Protein AF-A0A6M8W291-F1 (afdb_monomer_lite)

Radius of gyration: 36.68 Å; chains: 1; bounding box: 85×52×111 Å

Foldseek 3Di:
DDPLVVLVVCCVVVVDDPVRSVVVVVVVVVVPDPPPPPPPPPPPPCPPCVPVVCLVVVLVCVPDVDDDDDDDPVVVVCPVVVVPPPPDPDDDPPSVVVSVVVCVVVVVVVVVVVVLVVLLVVLVVLVVLLVVLLVLLVVLLVLLLVLLVLLLVLLVVQDPPDVVLNVQLVVLSVQLVVLSVQCNVPLADQVSLVSNVVSSVSNVVSVVVSVVVCVVGVVSVPDPSNVVSVVSNVVSVVSSVVSLVSSQVSLVVSQVQCPDPPSVVSCVVVVPHRGYHDDDPPCVVPPPDPDD

pLDDT: mean 77.83, std 21.47, range [32.38, 98.0]

Secondary structure (DSSP, 8-state):
--HHHHHHHHHHTTSS-HHHHHHHHHHHHHHS------------TTTTHHHHHHHHHHHHHHHH-S-PPP--GGGGTTHHHHTT-TT------HHHHHHHHHHHHHHHHHHHHHHHHHHHHHHHHHHHHHHHHHHHHHHHHHHHHHHHHHHHHHHHTT-SS-HHHHHHHHHHHHHHHHHHHHHHT-TT-HHHHHHHHHHHHHHHHHHHHHHHGGGT-HHHHT-HHHHHHHHHHHHHHHHHHHHHHHHHHHHHHHHHHTTSTTHHHHHHHHT-PPPPPPPPPTTGGG------

Sequence (292 aa):
MSFEDRITRMETSGKITVEQAEEMRASIRSMDTPVFENARRPLPMGLIAGIGAAAVLAVFFFTTGGTAPAPDADVIQNVSEIMNQSGKVGEMSKNVTTGMSMFIILLPIVLSALGFTYLYNDLVKKEEDVMAAWSQVESNYQRRADLIPGLIDTVKAYVDHEESVLVEVTKSRANAMDAMKNVDKKLEDKDALAALENAQRSLRANVTSLFGLAENYPQLRSADNFLTLQDQFEGTENRINVARMAFNETVRDYNSATRKMPGALAASVGGFKRKAYFEADDGSENAVKPAF

Structure (mmCIF, N/CA/C/O backbone):
data_AF-A0A6M8W291-F1
#
_entry.id   AF-A0A6M8W291-F1
#
loop_
_atom_site.group_PDB
_atom_site.id
_atom_site.type_symbol
_atom_site.label_atom_id
_atom_site.label_alt_id
_atom_site.label_comp_id
_atom_site.label_asym_id
_atom_site.label_entity_id
_atom_site.label_seq_id
_atom_site.pdbx_PDB_ins_code
_atom_site.Cartn_x
_atom_site.Cartn_y
_atom_site.Cartn_z
_atom_site.occupancy
_atom_site.B_iso_or_equiv
_atom_site.auth_seq_id
_atom_site.auth_comp_id
_atom_site.auth_asym_id
_atom_site.auth_atom_id
_atom_site.pdbx_PDB_model_num
ATOM 1 N N . MET A 1 1 ? -31.306 -12.613 -42.359 1.00 56.62 1 MET A N 1
ATOM 2 C CA . MET A 1 1 ? -31.784 -11.413 -43.073 1.00 56.62 1 MET A CA 1
ATOM 3 C C . MET A 1 1 ? -30.838 -10.285 -42.715 1.00 56.62 1 MET A C 1
ATOM 5 O O . MET A 1 1 ? -30.704 -10.014 -41.525 1.00 56.62 1 MET A O 1
ATOM 9 N N . SER A 1 2 ? -30.124 -9.733 -43.697 1.00 74.44 2 SER A N 1
ATOM 10 C CA . SER A 1 2 ? -29.095 -8.718 -43.452 1.00 74.44 2 SER A CA 1
ATOM 11 C C . SER A 1 2 ? -29.726 -7.420 -42.942 1.00 74.44 2 SER A C 1
ATOM 13 O O . SER A 1 2 ? -30.902 -7.152 -43.198 1.00 74.44 2 SER A O 1
ATOM 15 N N . PHE A 1 3 ? -28.970 -6.611 -42.198 1.00 71.12 3 PHE A N 1
ATOM 16 C CA . PHE A 1 3 ? -29.447 -5.305 -41.738 1.00 71.12 3 PHE A CA 1
ATOM 17 C C . PHE A 1 3 ? -29.762 -4.381 -42.930 1.00 71.12 3 PHE A C 1
ATOM 19 O O . PHE A 1 3 ? -30.771 -3.677 -42.914 1.00 71.12 3 PHE A O 1
ATOM 26 N N . GLU A 1 4 ? -28.998 -4.498 -44.018 1.00 77.81 4 GLU A N 1
ATOM 27 C CA . GLU A 1 4 ? -29.255 -3.821 -45.298 1.00 77.81 4 GLU A CA 1
ATOM 28 C C . GLU A 1 4 ? -30.609 -4.206 -45.920 1.00 77.81 4 GLU A C 1
ATOM 30 O O . GLU A 1 4 ? -31.359 -3.350 -46.400 1.00 77.81 4 GLU A O 1
ATOM 35 N N . ASP A 1 5 ? -31.003 -5.481 -45.816 1.00 80.94 5 ASP A N 1
ATOM 36 C CA . ASP A 1 5 ? -32.311 -5.954 -46.294 1.00 80.94 5 ASP A CA 1
ATOM 37 C C . ASP A 1 5 ? -33.465 -5.364 -45.465 1.00 80.94 5 ASP A C 1
ATOM 39 O O . ASP A 1 5 ? -34.606 -5.279 -45.930 1.00 80.94 5 ASP A O 1
ATOM 43 N N . ARG A 1 6 ? -33.198 -4.990 -44.204 1.00 77.00 6 ARG A N 1
ATOM 44 C CA . ARG A 1 6 ? -34.188 -4.372 -43.307 1.00 77.00 6 ARG A CA 1
ATOM 45 C C . ARG A 1 6 ? -34.360 -2.897 -43.637 1.00 77.00 6 ARG A C 1
ATOM 47 O O . ARG A 1 6 ? -35.503 -2.459 -43.733 1.00 77.00 6 ARG A O 1
ATOM 54 N N . ILE A 1 7 ? -33.267 -2.163 -43.854 1.00 78.00 7 ILE A N 1
ATOM 55 C CA . ILE A 1 7 ? -33.310 -0.750 -44.263 1.00 78.00 7 ILE A CA 1
ATOM 56 C C . ILE A 1 7 ? -34.045 -0.614 -45.594 1.00 78.00 7 ILE A C 1
ATOM 58 O O . ILE A 1 7 ? -34.993 0.156 -45.692 1.00 78.00 7 ILE A O 1
ATOM 62 N N . THR A 1 8 ? -33.701 -1.449 -46.575 1.00 79.81 8 THR A N 1
ATOM 63 C CA . THR A 1 8 ? -34.321 -1.417 -47.909 1.00 79.81 8 THR A CA 1
ATOM 64 C C . THR A 1 8 ? -35.828 -1.700 -47.850 1.00 79.81 8 THR A C 1
ATOM 66 O O . THR A 1 8 ? -36.620 -1.061 -48.543 1.00 79.81 8 THR A O 1
ATOM 69 N N . ARG A 1 9 ? -36.279 -2.601 -46.964 1.00 81.25 9 ARG A N 1
ATOM 70 C CA . ARG A 1 9 ? -37.719 -2.802 -46.729 1.00 81.25 9 ARG A CA 1
ATOM 71 C C . ARG A 1 9 ? -38.385 -1.633 -46.011 1.00 81.25 9 ARG A C 1
ATOM 73 O O . ARG A 1 9 ? -39.534 -1.332 -46.319 1.00 81.25 9 ARG A O 1
ATOM 80 N N . MET A 1 10 ? -37.699 -0.990 -45.069 1.00 76.00 10 MET A N 1
ATOM 81 C CA . MET A 1 10 ? -38.234 0.178 -44.364 1.00 76.00 10 MET A CA 1
ATOM 82 C C . MET A 1 10 ? -38.381 1.380 -45.306 1.00 76.00 10 MET A C 1
ATOM 84 O O . MET A 1 10 ? -39.430 2.024 -45.277 1.00 76.00 10 MET A O 1
ATOM 88 N N . GLU A 1 11 ? -37.411 1.580 -46.200 1.00 80.31 11 GLU A N 1
ATOM 89 C CA . GLU A 1 11 ? -37.431 2.541 -47.311 1.00 80.31 11 GLU A CA 1
ATOM 90 C C . GLU A 1 11 ? -38.604 2.256 -48.267 1.00 80.31 11 GLU A C 1
ATOM 92 O O . GLU A 1 11 ? -39.465 3.107 -48.471 1.00 80.31 11 GLU A O 1
ATOM 97 N N . THR A 1 12 ? -38.734 1.014 -48.751 1.00 79.50 12 THR A N 1
ATOM 98 C CA . THR A 1 12 ? -39.827 0.619 -49.668 1.00 79.50 12 THR A CA 1
ATOM 99 C C . THR A 1 12 ? -41.214 0.711 -49.010 1.00 79.50 12 THR A C 1
ATOM 101 O O . THR A 1 12 ? -42.215 0.934 -49.684 1.00 79.50 12 THR A O 1
ATOM 104 N N . SER A 1 13 ? -41.293 0.555 -47.683 1.00 79.75 13 SER A N 1
ATOM 105 C CA . SER A 1 13 ? -42.538 0.702 -46.914 1.00 79.75 13 SER A CA 1
ATOM 106 C C . SER A 1 13 ? -42.894 2.154 -46.557 1.00 79.75 13 SER A C 1
ATOM 108 O O . SER A 1 13 ? -43.914 2.375 -45.906 1.00 79.75 13 SER A O 1
ATOM 110 N N . GLY A 1 14 ? -42.057 3.129 -46.937 1.00 74.81 14 GLY A N 1
ATOM 111 C CA . GLY A 1 14 ? -42.266 4.557 -46.673 1.00 74.81 14 GLY A CA 1
ATOM 112 C C . GLY A 1 14 ? -42.122 4.965 -45.204 1.00 74.81 14 GLY A C 1
ATOM 113 O O . GLY A 1 14 ? -42.531 6.060 -44.831 1.00 74.81 14 GLY A O 1
ATOM 114 N N . LYS A 1 15 ? -41.572 4.091 -44.349 1.00 74.19 15 LYS A N 1
ATOM 115 C CA . LYS A 1 15 ? -41.402 4.357 -42.908 1.00 74.19 15 LYS A CA 1
ATOM 116 C C . LYS A 1 15 ? -40.187 5.227 -42.592 1.00 74.19 15 LYS A C 1
ATOM 118 O O . LYS A 1 15 ? -40.136 5.807 -41.514 1.00 74.19 15 LYS A O 1
ATOM 123 N N . ILE A 1 16 ? -39.228 5.286 -43.509 1.00 77.81 16 ILE A N 1
ATOM 124 C CA . ILE A 1 16 ? -38.040 6.141 -43.452 1.00 77.81 16 ILE A CA 1
ATOM 125 C C . ILE A 1 16 ? -37.851 6.777 -44.828 1.00 77.81 16 ILE A C 1
ATOM 127 O O . ILE A 1 16 ? -38.192 6.161 -45.842 1.00 77.81 16 ILE A O 1
ATOM 131 N N . THR A 1 17 ? -37.343 8.005 -44.871 1.00 79.12 17 THR A N 1
ATOM 132 C CA . THR A 1 17 ? -37.007 8.661 -46.141 1.00 79.12 17 THR A CA 1
ATOM 133 C C . THR A 1 17 ? -35.733 8.057 -46.737 1.00 79.12 17 THR A C 1
ATOM 135 O O . THR A 1 17 ? -34.950 7.421 -46.031 1.00 79.12 17 THR A O 1
ATOM 138 N N . VAL A 1 18 ? -35.512 8.259 -48.040 1.00 76.25 18 VAL A N 1
ATOM 139 C CA . VAL A 1 18 ? -34.299 7.781 -48.737 1.00 76.25 18 VAL A CA 1
ATOM 140 C C . VAL A 1 18 ? -33.031 8.331 -48.069 1.00 76.25 18 VAL A C 1
ATOM 142 O O . VAL A 1 18 ? -32.074 7.596 -47.861 1.00 76.25 18 VAL A O 1
ATOM 145 N N . GLU A 1 19 ? -33.072 9.589 -47.628 1.00 77.62 19 GLU A N 1
ATOM 146 C CA . GLU A 1 19 ? -31.971 10.258 -46.923 1.00 77.62 19 GLU A CA 1
ATOM 147 C C . GLU A 1 19 ? -31.692 9.626 -45.546 1.00 77.62 19 GLU A C 1
ATOM 149 O O . GLU A 1 19 ? -30.551 9.306 -45.220 1.00 77.62 19 GLU A O 1
ATOM 154 N N . GLN A 1 20 ? -32.739 9.319 -44.771 1.00 71.44 20 GLN A N 1
ATOM 155 C CA . GLN A 1 20 ? -32.601 8.627 -43.481 1.00 71.44 20 GLN A CA 1
ATOM 156 C C . GLN A 1 20 ? -32.103 7.185 -43.641 1.00 71.44 20 GLN A C 1
ATOM 158 O O . GLN A 1 20 ? -31.355 6.676 -42.804 1.00 71.44 20 GLN A O 1
ATOM 163 N N . ALA A 1 21 ? -32.512 6.512 -44.718 1.00 75.12 21 ALA A N 1
ATOM 164 C CA . ALA A 1 21 ? -32.008 5.190 -45.058 1.00 75.12 21 ALA A CA 1
ATOM 165 C C . ALA A 1 21 ? -30.511 5.242 -45.402 1.00 75.12 21 ALA A C 1
ATOM 167 O O . ALA A 1 21 ? -29.756 4.367 -44.978 1.00 75.12 21 ALA A O 1
ATOM 168 N N . GLU A 1 22 ? -30.068 6.274 -46.121 1.00 76.31 22 GLU A N 1
ATOM 169 C CA . GLU A 1 22 ? -28.670 6.468 -46.504 1.00 76.31 22 GLU A CA 1
ATOM 170 C C . GLU A 1 22 ? -27.771 6.786 -45.299 1.00 76.31 22 GLU A C 1
ATOM 172 O O . GLU A 1 22 ? -26.708 6.178 -45.161 1.00 76.31 22 GLU A O 1
ATOM 177 N N . GLU A 1 23 ? -28.231 7.614 -44.355 1.00 76.25 23 GLU A N 1
ATOM 178 C CA . GLU A 1 23 ? -27.527 7.858 -43.087 1.00 76.25 23 GLU A CA 1
ATOM 179 C C . GLU A 1 23 ? -27.391 6.587 -42.238 1.00 76.25 23 GLU A C 1
ATOM 181 O O . GLU A 1 23 ? -26.324 6.307 -41.686 1.00 76.25 23 GLU A O 1
ATOM 186 N N . MET A 1 24 ? -28.443 5.766 -42.159 1.00 72.00 24 MET A N 1
ATOM 187 C CA . MET A 1 24 ? -28.381 4.501 -41.425 1.00 72.00 24 MET A CA 1
ATOM 188 C C . MET A 1 24 ? -27.388 3.526 -42.063 1.00 72.00 24 MET A C 1
ATOM 190 O O . MET A 1 24 ? -26.586 2.921 -41.346 1.00 72.00 24 MET A O 1
ATOM 194 N N . ARG A 1 25 ? -27.371 3.423 -43.398 1.00 77.31 25 ARG A N 1
ATOM 195 C CA . ARG A 1 25 ? -26.372 2.628 -44.135 1.00 77.31 25 ARG A CA 1
ATOM 196 C C . ARG A 1 25 ? -24.954 3.165 -43.910 1.00 77.31 25 ARG A C 1
ATOM 198 O O . ARG A 1 25 ? -24.023 2.384 -43.706 1.00 77.31 25 ARG A O 1
ATOM 205 N N . ALA A 1 26 ? -24.782 4.487 -43.883 1.00 74.81 26 ALA A N 1
ATOM 206 C CA . ALA A 1 26 ? -23.503 5.131 -43.588 1.00 74.81 26 ALA A CA 1
ATOM 207 C C . ALA A 1 26 ? -23.027 4.857 -42.149 1.00 74.81 26 ALA A C 1
ATOM 209 O O . ALA A 1 26 ? -21.854 4.541 -41.947 1.00 74.81 26 ALA A O 1
ATOM 210 N N . SER A 1 27 ? -23.930 4.875 -41.160 1.00 69.38 27 SER A N 1
ATOM 211 C CA . SER A 1 27 ? -23.589 4.551 -39.766 1.00 69.38 27 SER A CA 1
ATOM 212 C C . SER A 1 27 ? -23.138 3.098 -39.594 1.00 69.38 27 SER A C 1
ATOM 214 O O . SER A 1 27 ? -22.206 2.820 -38.843 1.00 69.38 27 SER A O 1
ATOM 216 N N . ILE A 1 28 ? -23.718 2.165 -40.349 1.00 65.88 28 ILE A N 1
ATOM 217 C CA . ILE A 1 28 ? -23.338 0.748 -40.291 1.00 65.88 28 ILE A CA 1
ATOM 218 C C . ILE A 1 28 ? -21.988 0.533 -40.957 1.00 65.88 28 ILE A C 1
ATOM 220 O O . ILE A 1 28 ? -21.148 -0.190 -40.428 1.00 65.88 28 ILE A O 1
ATOM 224 N N . ARG A 1 29 ? -21.731 1.229 -42.071 1.00 65.12 29 ARG A N 1
ATOM 225 C CA . ARG A 1 29 ? -20.414 1.222 -42.717 1.00 65.12 29 ARG A CA 1
ATOM 226 C C . ARG A 1 29 ? -19.313 1.732 -41.780 1.00 65.12 29 ARG A C 1
ATOM 228 O O . ARG A 1 29 ? -18.175 1.299 -41.905 1.00 65.12 29 ARG A O 1
ATOM 235 N N . SER A 1 30 ? -19.659 2.603 -40.829 1.00 61.84 30 SER A N 1
ATOM 236 C CA . SER A 1 30 ? -18.744 3.071 -39.781 1.00 61.84 30 SER A CA 1
ATOM 237 C C . SER A 1 30 ? -18.571 2.093 -38.606 1.00 61.84 30 SER A C 1
ATOM 239 O O . SER A 1 30 ? -17.616 2.224 -37.848 1.00 61.84 30 SER A O 1
ATOM 241 N N . MET A 1 31 ? -19.459 1.101 -38.457 1.00 55.53 31 MET A N 1
ATOM 242 C CA . MET A 1 31 ? -19.413 0.110 -37.372 1.00 55.53 31 MET A CA 1
ATOM 243 C C . MET A 1 31 ? -18.583 -1.138 -37.707 1.00 55.53 31 MET A C 1
ATOM 245 O O . MET A 1 31 ? -18.087 -1.780 -36.784 1.00 55.53 31 MET A O 1
ATOM 249 N N . ASP A 1 32 ? -18.369 -1.463 -38.988 1.00 53.91 32 ASP A N 1
ATOM 250 C CA . ASP A 1 32 ? -17.642 -2.677 -39.413 1.00 53.91 32 ASP A CA 1
ATOM 251 C C . ASP A 1 32 ? -16.112 -2.518 -39.491 1.00 53.91 32 ASP A C 1
ATOM 253 O O . ASP A 1 32 ? -15.401 -3.335 -40.079 1.00 53.91 32 ASP A O 1
ATOM 257 N N . THR A 1 33 ? -15.564 -1.493 -38.839 1.00 48.62 33 THR A N 1
ATOM 258 C CA . THR A 1 33 ? -14.124 -1.414 -38.602 1.00 48.62 33 THR A CA 1
ATOM 259 C C . THR A 1 33 ? -13.821 -0.974 -37.175 1.00 48.62 33 THR A C 1
ATOM 261 O O . THR A 1 33 ? -13.938 0.212 -36.866 1.00 48.62 33 THR A O 1
ATOM 264 N N . PRO A 1 34 ? -13.299 -1.852 -36.305 1.00 44.78 34 PRO A N 1
ATOM 265 C CA . PRO A 1 34 ? -12.408 -1.395 -35.260 1.00 44.78 34 PRO A CA 1
ATOM 266 C C . PRO A 1 34 ? -11.051 -1.109 -35.914 1.00 44.78 34 PRO A C 1
ATOM 268 O O . PRO A 1 34 ? -10.135 -1.929 -35.866 1.00 44.78 34 PRO A O 1
ATOM 271 N N . VAL A 1 35 ? -10.898 0.057 -36.548 1.00 44.81 35 VAL A N 1
ATOM 272 C CA . VAL A 1 35 ? -9.550 0.610 -36.685 1.00 44.81 35 VAL A CA 1
ATOM 273 C C . VAL A 1 35 ? -9.266 1.293 -35.362 1.00 44.81 35 VAL A C 1
ATOM 275 O O . VAL A 1 35 ? -9.824 2.340 -35.047 1.00 44.81 35 VAL A O 1
ATOM 278 N N . PHE A 1 36 ? -8.401 0.673 -34.567 1.00 41.03 36 PHE A N 1
ATOM 279 C CA . PHE A 1 36 ? -7.655 1.378 -33.542 1.00 41.03 36 PHE A CA 1
ATOM 280 C C . PHE A 1 36 ? -6.916 2.529 -34.229 1.00 41.03 36 PHE A C 1
ATOM 282 O O . PHE A 1 36 ? -5.806 2.342 -34.734 1.00 41.03 36 PHE A O 1
ATOM 289 N N . GLU A 1 37 ? -7.524 3.715 -34.280 1.00 43.59 37 GLU A N 1
ATOM 290 C CA . GLU A 1 37 ? -6.805 4.939 -34.598 1.00 43.59 37 GLU A CA 1
ATOM 291 C C . GLU A 1 37 ? -5.931 5.249 -33.391 1.00 43.59 37 GLU A C 1
ATOM 293 O O . GLU A 1 37 ? -6.266 5.957 -32.445 1.00 43.59 37 GLU A O 1
ATOM 298 N N . ASN A 1 38 ? -4.799 4.558 -33.398 1.00 43.06 38 ASN A N 1
ATOM 299 C CA . ASN A 1 38 ? -3.671 4.796 -32.543 1.00 43.06 38 ASN A CA 1
ATOM 300 C C . ASN A 1 38 ? -3.344 6.279 -32.733 1.00 43.06 38 ASN A C 1
ATOM 302 O O . ASN A 1 38 ? -2.811 6.653 -33.778 1.00 43.06 38 ASN A O 1
ATOM 306 N N . ALA A 1 39 ? -3.656 7.123 -31.749 1.00 42.66 39 ALA A N 1
ATOM 307 C CA . ALA A 1 39 ? -3.188 8.502 -31.694 1.00 42.66 39 ALA A CA 1
ATOM 308 C C . ALA A 1 39 ? -1.671 8.515 -31.426 1.00 42.66 39 ALA A C 1
ATOM 310 O O . ALA A 1 39 ? -1.171 9.100 -30.467 1.00 42.66 39 ALA A O 1
ATOM 311 N N . ARG A 1 40 ? -0.905 7.851 -32.298 1.00 40.69 40 ARG A N 1
ATOM 312 C CA . ARG A 1 40 ? 0.491 8.158 -32.534 1.00 40.69 40 ARG A CA 1
ATOM 313 C C . ARG A 1 40 ? 0.459 9.519 -33.195 1.00 40.69 40 ARG A C 1
ATOM 315 O O . ARG A 1 40 ? 0.221 9.626 -34.394 1.00 40.69 40 ARG A O 1
ATOM 322 N N . ARG A 1 41 ? 0.687 10.565 -32.402 1.00 46.28 41 ARG A N 1
ATOM 323 C CA . ARG A 1 41 ? 1.145 11.841 -32.952 1.00 46.28 41 ARG A CA 1
ATOM 324 C C . ARG A 1 41 ? 2.233 11.493 -33.974 1.00 46.28 41 ARG A C 1
ATOM 326 O O . ARG A 1 41 ? 3.189 10.822 -33.570 1.00 46.28 41 ARG A O 1
ATOM 333 N N . PRO A 1 42 ? 2.090 11.840 -35.265 1.00 39.94 42 PRO A N 1
ATOM 334 C CA . PRO A 1 42 ? 3.159 11.587 -36.206 1.00 39.94 42 PRO A CA 1
ATOM 335 C C . PRO A 1 42 ? 4.338 12.411 -35.704 1.00 39.94 42 PRO A C 1
ATOM 337 O O . PRO A 1 42 ? 4.308 13.642 -35.726 1.00 39.94 42 PRO A O 1
ATOM 340 N N . LEU A 1 43 ? 5.352 11.733 -35.164 1.00 42.53 43 LEU A N 1
ATOM 341 C CA . LEU A 1 43 ? 6.643 12.363 -34.949 1.00 42.53 43 LEU A CA 1
ATOM 342 C C . LEU A 1 43 ? 7.029 12.987 -36.294 1.00 42.53 43 LEU A C 1
ATOM 344 O O . LEU A 1 43 ? 6.827 12.335 -37.325 1.00 42.53 43 LEU A O 1
ATOM 348 N N . PRO A 1 44 ? 7.502 14.246 -36.307 1.00 40.34 44 PRO A N 1
ATOM 349 C CA . PRO A 1 44 ? 7.781 14.957 -37.543 1.00 40.34 44 PRO A CA 1
ATOM 350 C C . PRO A 1 44 ? 8.632 14.050 -38.427 1.00 40.34 44 PRO A C 1
ATOM 352 O O . PRO A 1 44 ? 9.719 13.626 -38.026 1.00 40.34 44 PRO A O 1
ATOM 355 N N . MET A 1 45 ? 8.113 13.717 -39.614 1.00 36.03 45 MET A N 1
ATOM 356 C CA . MET A 1 45 ? 8.741 12.768 -40.543 1.00 36.03 45 MET A CA 1
ATOM 357 C C . MET A 1 45 ? 10.189 13.145 -40.909 1.00 36.03 45 MET A C 1
ATOM 359 O O . MET A 1 45 ? 10.908 12.321 -41.460 1.00 36.03 45 MET A O 1
ATOM 363 N N . GLY A 1 46 ? 10.654 14.343 -40.543 1.00 37.59 46 GLY A N 1
ATOM 364 C CA . GLY A 1 46 ? 12.045 14.766 -40.657 1.00 37.59 46 GLY A CA 1
ATOM 365 C C . GLY A 1 46 ? 13.050 14.066 -39.730 1.00 37.59 46 GLY A C 1
ATOM 366 O O . GLY A 1 46 ? 14.237 14.144 -40.023 1.00 37.59 46 GLY A O 1
ATOM 367 N N . LEU A 1 47 ? 12.644 13.372 -38.654 1.00 34.88 47 LEU A N 1
ATOM 368 C CA . LEU A 1 47 ? 13.611 12.869 -37.652 1.00 34.88 47 LEU A CA 1
ATOM 369 C C . LEU A 1 47 ? 13.884 11.353 -37.712 1.00 34.88 47 LEU A C 1
ATOM 371 O O . LEU A 1 47 ? 14.976 10.922 -37.360 1.00 34.88 47 LEU A O 1
ATOM 375 N N . ILE A 1 48 ? 12.952 10.542 -38.233 1.00 37.56 48 ILE A N 1
ATOM 376 C CA . ILE A 1 48 ? 13.143 9.081 -38.401 1.00 37.56 48 ILE A CA 1
ATOM 377 C C . ILE A 1 48 ? 13.549 8.734 -39.846 1.00 37.56 48 ILE A C 1
ATOM 379 O O . ILE A 1 48 ? 14.436 7.906 -40.054 1.00 37.56 48 ILE A O 1
ATOM 383 N N . ALA A 1 49 ? 13.008 9.439 -40.850 1.00 34.06 49 ALA A N 1
ATOM 384 C CA . ALA A 1 49 ? 13.513 9.354 -42.226 1.00 34.06 49 ALA A CA 1
ATOM 385 C C . ALA A 1 49 ? 14.896 10.019 -42.369 1.00 34.06 49 ALA A C 1
ATOM 387 O O . ALA A 1 49 ? 15.700 9.602 -43.199 1.00 34.06 49 ALA A O 1
ATOM 388 N N . GLY A 1 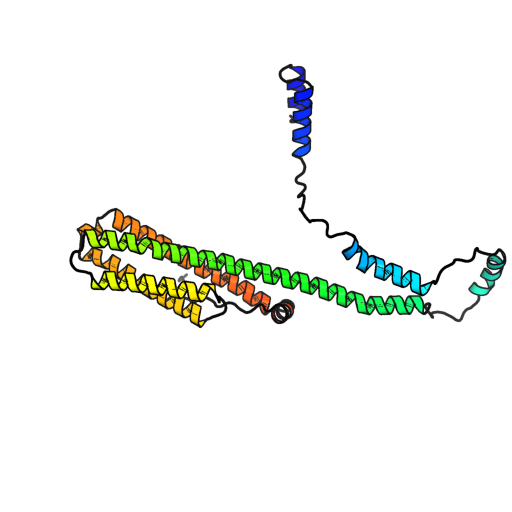50 ? 15.206 10.996 -41.509 1.00 34.44 50 GLY A N 1
ATOM 389 C CA . GLY A 1 50 ? 16.479 11.713 -41.507 1.00 34.44 50 GLY A CA 1
ATOM 390 C C . GLY A 1 50 ? 17.694 10.880 -41.092 1.00 34.44 50 GLY A C 1
ATOM 391 O O . GLY A 1 50 ? 18.802 11.270 -41.420 1.00 34.44 50 GLY A O 1
ATOM 392 N N . ILE A 1 51 ? 17.528 9.733 -40.420 1.00 40.62 51 ILE A N 1
ATOM 393 C CA . ILE A 1 51 ? 18.669 8.902 -39.980 1.00 40.62 51 ILE A CA 1
ATOM 394 C C . ILE A 1 51 ? 18.849 7.684 -40.901 1.00 40.62 51 ILE A C 1
ATOM 396 O O . ILE A 1 51 ? 19.970 7.362 -41.287 1.00 40.62 51 ILE A O 1
ATOM 400 N N . GLY A 1 52 ? 17.752 7.050 -41.335 1.00 32.38 52 GLY A N 1
ATOM 401 C CA . GLY A 1 52 ? 17.800 5.895 -42.241 1.00 32.38 52 GLY A CA 1
ATOM 402 C C . GLY A 1 52 ? 18.045 6.265 -43.707 1.00 32.38 52 GLY A C 1
ATOM 403 O O . GLY A 1 52 ? 18.884 5.651 -44.365 1.00 32.38 52 GLY A O 1
ATOM 404 N N . ALA A 1 53 ? 17.368 7.301 -44.221 1.00 35.06 53 ALA A N 1
ATOM 405 C CA . ALA A 1 53 ? 17.577 7.742 -45.598 1.00 35.06 53 ALA A CA 1
ATOM 406 C C . ALA A 1 53 ? 18.883 8.53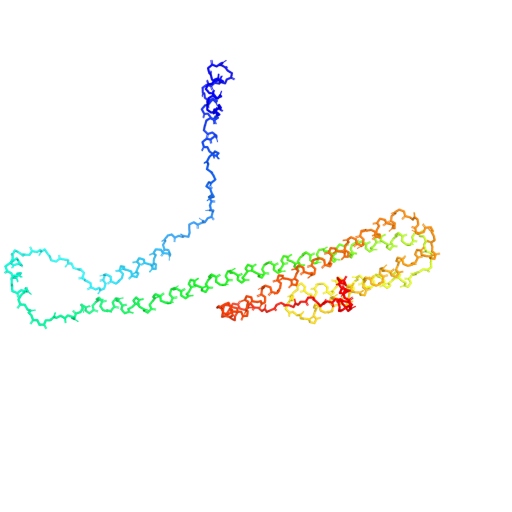0 -45.743 1.00 35.06 53 ALA A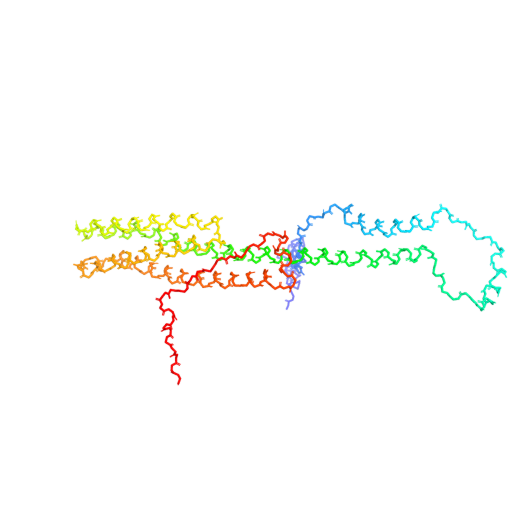 C 1
ATOM 408 O O . ALA A 1 53 ? 19.538 8.388 -46.767 1.00 35.06 53 ALA A O 1
ATOM 409 N N . ALA A 1 54 ? 19.321 9.278 -44.720 1.00 38.06 54 ALA A N 1
ATOM 410 C CA . ALA A 1 54 ? 20.616 9.960 -44.764 1.00 38.06 54 ALA A CA 1
ATOM 411 C C . ALA A 1 54 ? 21.796 8.984 -44.738 1.00 38.06 54 ALA A C 1
ATOM 413 O O . ALA A 1 54 ? 22.785 9.251 -45.403 1.00 38.06 54 ALA A O 1
ATOM 414 N N . ALA A 1 55 ? 21.703 7.836 -44.058 1.00 40.66 55 ALA A N 1
ATOM 415 C CA . ALA A 1 55 ? 22.774 6.839 -44.093 1.00 40.66 55 ALA A CA 1
ATOM 416 C C . ALA A 1 55 ? 22.906 6.176 -45.478 1.00 40.66 55 ALA A C 1
ATOM 418 O O . ALA A 1 55 ? 24.017 5.969 -45.957 1.00 40.66 55 ALA A O 1
ATOM 419 N N . VAL A 1 56 ? 21.789 5.904 -46.164 1.00 39.81 56 VAL A N 1
ATOM 420 C CA . VAL A 1 56 ? 21.802 5.282 -47.503 1.00 39.81 56 VAL A CA 1
ATOM 421 C C . VAL A 1 56 ? 22.111 6.306 -48.609 1.00 39.81 56 VAL A C 1
ATOM 423 O O . VAL A 1 56 ? 22.890 6.005 -49.513 1.00 39.81 56 VAL A O 1
ATOM 426 N N . LEU A 1 57 ? 21.592 7.540 -48.519 1.00 36.56 57 LEU A N 1
ATOM 427 C CA . LEU A 1 57 ? 21.914 8.629 -49.455 1.00 36.56 57 LEU A CA 1
ATOM 428 C C . LEU A 1 57 ? 23.317 9.203 -49.243 1.00 36.56 57 LEU A C 1
ATOM 430 O O . LEU A 1 57 ? 23.961 9.513 -50.237 1.00 36.56 57 LEU A O 1
ATOM 434 N N . ALA A 1 58 ? 23.835 9.315 -48.013 1.00 44.97 58 ALA A N 1
ATOM 435 C CA . ALA A 1 58 ? 25.203 9.796 -47.786 1.00 44.97 58 ALA A CA 1
ATOM 436 C C . ALA A 1 58 ? 26.242 8.800 -48.309 1.00 44.97 58 ALA A C 1
ATOM 438 O O . ALA A 1 58 ? 27.233 9.217 -48.902 1.00 44.97 58 ALA A O 1
ATOM 439 N N . VAL A 1 59 ? 25.987 7.493 -48.184 1.00 42.72 59 VAL A N 1
ATOM 440 C CA . VAL A 1 59 ? 26.846 6.463 -48.784 1.00 42.72 59 VAL A CA 1
ATOM 441 C C . VAL A 1 59 ? 26.795 6.526 -50.315 1.00 42.72 59 VAL A C 1
ATOM 443 O O . VAL A 1 59 ? 27.821 6.322 -50.951 1.00 42.72 59 VAL A O 1
ATOM 446 N N . PHE A 1 60 ? 25.671 6.887 -50.940 1.00 37.59 60 PHE A N 1
ATOM 447 C CA . PHE A 1 60 ? 25.603 7.029 -52.403 1.00 37.59 60 PHE A CA 1
ATOM 448 C C . PHE A 1 60 ? 26.217 8.352 -52.908 1.00 37.59 60 PHE A C 1
ATOM 450 O O . PHE A 1 60 ? 26.976 8.359 -53.872 1.00 37.59 60 PHE A O 1
ATOM 457 N N . PHE A 1 61 ? 25.977 9.474 -52.218 1.00 40.28 61 PHE A N 1
ATOM 458 C CA . PHE A 1 61 ? 26.483 10.795 -52.615 1.00 40.28 61 PHE A CA 1
ATOM 459 C C . PHE A 1 61 ? 28.008 10.927 -52.450 1.00 40.28 61 PHE A C 1
ATOM 461 O O . PHE A 1 61 ? 28.651 11.578 -53.271 1.00 40.28 61 PHE A O 1
ATOM 468 N N . PHE A 1 62 ? 28.605 10.279 -51.438 1.00 44.84 62 PHE A N 1
ATOM 469 C CA . PHE A 1 62 ? 30.063 10.293 -51.232 1.00 44.84 62 PHE A CA 1
ATOM 470 C C . PHE A 1 62 ? 30.823 9.244 -52.057 1.00 44.84 62 PHE A C 1
ATOM 472 O O . PHE A 1 62 ? 32.038 9.365 -52.202 1.00 44.84 62 PHE A O 1
ATOM 479 N N . THR A 1 63 ? 30.149 8.222 -52.603 1.00 44.00 63 THR A N 1
ATOM 480 C CA . THR A 1 63 ? 30.821 7.149 -53.362 1.00 44.00 63 THR A CA 1
ATOM 481 C C . THR A 1 63 ? 30.832 7.366 -54.868 1.00 44.00 63 THR A C 1
ATOM 483 O O . THR A 1 63 ? 31.744 6.861 -55.521 1.00 44.00 63 THR A O 1
ATOM 486 N N . THR A 1 64 ? 29.881 8.113 -55.437 1.00 44.56 64 THR A N 1
ATOM 487 C CA . THR A 1 64 ? 29.831 8.311 -56.896 1.00 44.56 64 THR A CA 1
ATOM 488 C C . THR A 1 64 ? 30.025 9.742 -57.370 1.00 44.56 64 THR A C 1
ATOM 490 O O . THR A 1 64 ? 30.049 9.906 -58.582 1.00 44.56 64 THR A O 1
ATOM 493 N N . GLY A 1 65 ? 30.154 10.745 -56.480 1.00 37.25 65 GLY A N 1
ATOM 494 C CA . GLY A 1 65 ? 30.442 12.150 -56.825 1.00 37.25 65 GLY A CA 1
ATOM 495 C C . GLY A 1 65 ? 29.918 12.563 -58.208 1.00 37.25 65 GLY A C 1
ATOM 496 O O . GLY A 1 65 ? 30.719 12.724 -59.122 1.00 37.25 65 GLY A O 1
ATOM 497 N N . GLY A 1 66 ? 28.589 12.601 -58.394 1.00 36.28 66 GLY A N 1
ATOM 498 C CA . GLY A 1 66 ? 27.970 12.782 -59.722 1.00 36.28 66 GLY A CA 1
ATOM 499 C C . GLY A 1 66 ? 28.513 14.021 -60.454 1.00 36.28 66 GLY A C 1
ATOM 500 O O . GLY A 1 66 ? 28.822 15.023 -59.818 1.00 36.28 66 GLY A O 1
ATOM 501 N N . THR A 1 67 ? 28.665 14.013 -61.779 1.00 34.94 67 THR A N 1
ATOM 502 C CA . THR A 1 67 ? 27.628 13.739 -62.788 1.00 34.94 67 THR A CA 1
ATOM 503 C C . THR A 1 67 ? 27.922 12.520 -63.675 1.00 34.94 67 THR A C 1
ATOM 505 O O . THR A 1 67 ? 29.066 12.240 -64.017 1.00 34.94 67 THR A O 1
ATOM 508 N N . ALA A 1 68 ? 26.875 11.789 -64.074 1.00 45.12 68 ALA A N 1
ATOM 509 C CA . ALA A 1 68 ? 26.989 10.682 -65.025 1.00 45.12 68 ALA A CA 1
ATOM 510 C C . ALA A 1 68 ? 27.401 11.205 -66.420 1.00 45.12 68 ALA A C 1
ATOM 512 O O . ALA A 1 68 ? 26.679 12.050 -66.959 1.00 45.12 68 ALA A O 1
ATOM 513 N N . PRO A 1 69 ? 28.509 10.740 -67.029 1.00 45.19 69 PRO A N 1
ATOM 514 C CA . PRO A 1 69 ? 28.759 10.996 -68.442 1.00 45.19 69 PRO A CA 1
ATOM 515 C C . PRO A 1 69 ? 27.790 10.161 -69.293 1.00 45.19 69 PRO A C 1
ATOM 517 O O . PRO A 1 69 ? 27.497 9.006 -68.969 1.00 45.19 69 PRO A O 1
ATOM 520 N N . ALA A 1 70 ? 27.262 10.758 -70.363 1.00 47.78 70 ALA A N 1
ATOM 521 C CA . ALA A 1 70 ? 26.487 10.034 -71.367 1.00 47.78 70 ALA A CA 1
ATOM 522 C C . ALA A 1 70 ? 27.357 8.920 -71.991 1.00 47.78 70 ALA A C 1
ATOM 524 O O . ALA A 1 70 ? 28.569 9.098 -72.090 1.00 47.78 70 ALA A O 1
ATOM 525 N N . PRO A 1 71 ? 26.789 7.763 -72.373 1.00 46.69 71 PRO A N 1
ATOM 526 C CA . PRO A 1 71 ? 27.587 6.667 -72.898 1.00 46.69 71 PRO A CA 1
ATOM 527 C C . PRO A 1 71 ? 27.964 6.953 -74.355 1.00 46.69 71 PRO A C 1
ATOM 529 O O . PRO A 1 71 ? 27.113 6.935 -75.245 1.00 46.69 71 PRO A O 1
ATOM 532 N N . ASP A 1 72 ? 29.247 7.206 -74.588 1.00 44.56 72 ASP A N 1
ATOM 533 C CA . ASP A 1 72 ? 29.815 7.360 -75.924 1.00 44.56 72 ASP A CA 1
ATOM 534 C C . ASP A 1 72 ? 29.857 5.994 -76.638 1.00 44.56 72 ASP A C 1
ATOM 536 O O . ASP A 1 72 ? 30.092 4.949 -76.023 1.00 44.56 72 ASP A O 1
ATOM 540 N N . ALA A 1 73 ? 29.630 5.989 -77.953 1.00 44.41 73 ALA A N 1
ATOM 541 C CA . ALA A 1 73 ? 29.433 4.780 -78.762 1.00 44.41 73 ALA A CA 1
ATOM 542 C C . ALA A 1 73 ? 30.639 3.809 -78.811 1.00 44.41 73 ALA A C 1
ATOM 544 O O . ALA A 1 73 ? 30.466 2.647 -79.182 1.00 44.41 73 ALA A O 1
ATOM 545 N N . ASP A 1 74 ? 31.830 4.232 -78.377 1.00 42.56 74 ASP A N 1
ATOM 546 C CA . ASP A 1 74 ? 33.047 3.404 -78.356 1.00 42.56 74 ASP A CA 1
ATOM 547 C C . ASP A 1 74 ? 33.047 2.335 -77.242 1.00 42.56 74 ASP A C 1
ATOM 549 O O . ASP A 1 74 ? 33.805 1.363 -77.294 1.00 42.56 74 ASP A O 1
ATOM 553 N N . VAL A 1 75 ? 32.160 2.447 -76.245 1.00 46.81 75 VAL A N 1
ATOM 554 C CA . VAL A 1 75 ? 32.097 1.515 -75.100 1.00 46.81 75 VAL A CA 1
ATOM 555 C C . VAL A 1 75 ? 31.632 0.107 -75.510 1.00 46.81 75 VAL A C 1
ATOM 557 O O . VAL A 1 75 ? 31.972 -0.875 -74.850 1.00 46.81 75 VAL A O 1
ATOM 560 N N . ILE A 1 76 ? 30.902 -0.033 -76.623 1.00 39.78 76 ILE A N 1
ATOM 561 C CA . ILE A 1 76 ? 30.337 -1.325 -77.051 1.00 39.78 76 ILE A CA 1
ATOM 562 C C . ILE A 1 76 ? 31.394 -2.235 -77.708 1.00 39.78 76 ILE A C 1
ATOM 564 O O . ILE A 1 76 ? 31.294 -3.458 -77.600 1.00 39.78 76 ILE A O 1
ATOM 568 N N . GLN A 1 77 ? 32.453 -1.685 -78.317 1.00 39.47 77 GLN A N 1
ATOM 569 C CA . GLN A 1 77 ? 33.502 -2.497 -78.958 1.00 39.47 77 GLN A CA 1
ATOM 570 C C . GLN A 1 77 ? 34.448 -3.190 -77.959 1.00 39.47 77 GLN A C 1
ATOM 572 O O . GLN A 1 77 ? 34.993 -4.248 -78.268 1.00 39.47 77 GLN A O 1
ATOM 577 N N . ASN A 1 78 ? 34.576 -2.666 -76.737 1.00 49.16 78 ASN A N 1
ATOM 578 C CA . ASN A 1 78 ? 35.501 -3.175 -75.714 1.00 49.16 78 ASN A CA 1
ATOM 579 C C . ASN A 1 78 ? 34.947 -4.322 -74.847 1.00 49.16 78 ASN A C 1
ATOM 581 O O . ASN A 1 78 ? 35.656 -4.884 -74.014 1.00 49.16 78 ASN A O 1
ATOM 585 N N . VAL A 1 79 ? 33.682 -4.714 -75.027 1.00 45.47 79 VAL A N 1
ATOM 586 C CA . VAL A 1 79 ? 33.026 -5.712 -74.159 1.00 45.47 79 VAL A CA 1
ATOM 587 C C . VAL A 1 79 ? 33.605 -7.125 -74.348 1.00 45.47 79 VAL A C 1
ATOM 589 O O . VAL A 1 79 ? 33.606 -7.924 -73.412 1.00 45.47 79 VAL A O 1
ATOM 592 N N . SER A 1 80 ? 34.158 -7.428 -75.528 1.00 43.06 80 SER A N 1
ATOM 593 C CA . SER A 1 80 ? 34.798 -8.726 -75.796 1.00 43.06 80 SER A CA 1
ATOM 594 C C . SER A 1 80 ? 36.173 -8.880 -75.125 1.00 43.06 80 SER A C 1
ATOM 596 O O . SER A 1 80 ? 36.538 -9.989 -74.738 1.00 43.06 80 SER A O 1
ATOM 598 N N . GLU A 1 81 ? 36.899 -7.780 -74.898 1.00 45.09 81 GLU A N 1
ATOM 599 C CA . GLU A 1 81 ? 38.223 -7.780 -74.259 1.00 45.09 81 GLU A CA 1
ATOM 600 C C . GLU A 1 81 ? 38.133 -7.888 -72.727 1.00 45.09 81 GLU A C 1
ATOM 602 O O . GLU A 1 81 ? 38.954 -8.551 -72.091 1.00 45.09 81 GLU A O 1
ATOM 607 N N . ILE A 1 82 ? 37.079 -7.327 -72.123 1.00 43.47 82 ILE A N 1
ATOM 608 C CA . ILE A 1 82 ? 36.843 -7.387 -70.668 1.00 43.47 82 ILE A CA 1
ATOM 609 C C . ILE A 1 82 ? 36.413 -8.799 -70.229 1.00 43.47 82 ILE A C 1
ATOM 611 O O . ILE A 1 82 ? 36.717 -9.224 -69.114 1.00 43.47 82 ILE A O 1
ATOM 615 N N . MET A 1 83 ? 35.761 -9.570 -71.109 1.00 40.00 83 MET A N 1
ATOM 616 C CA . MET A 1 83 ? 35.356 -10.953 -70.816 1.00 40.00 83 MET A CA 1
ATOM 617 C C . MET A 1 83 ? 36.481 -11.993 -70.975 1.00 40.00 83 MET A C 1
ATOM 619 O O . MET A 1 83 ? 36.282 -13.147 -70.603 1.00 40.00 83 MET A O 1
ATOM 623 N N . ASN A 1 84 ? 37.670 -11.599 -71.454 1.00 58.38 84 ASN A N 1
ATOM 624 C CA . ASN A 1 84 ? 38.853 -12.465 -71.567 1.00 58.38 84 ASN A CA 1
ATOM 625 C C . ASN A 1 84 ? 39.995 -12.065 -70.604 1.00 58.38 84 ASN A C 1
ATOM 627 O O . ASN A 1 84 ? 41.167 -12.323 -70.868 1.00 58.38 84 ASN A O 1
ATOM 631 N N . GLN A 1 85 ? 39.677 -11.453 -69.456 1.00 47.69 85 GLN A N 1
ATOM 632 C CA . GLN A 1 85 ? 40.609 -11.349 -68.326 1.00 47.69 85 GLN A CA 1
ATOM 633 C C . GLN A 1 85 ? 40.344 -12.460 -67.305 1.00 47.69 85 GLN A C 1
ATOM 635 O O . GLN A 1 85 ? 39.766 -12.253 -66.237 1.00 47.69 85 GLN A O 1
ATOM 640 N N . SER A 1 86 ? 40.833 -13.661 -67.614 1.00 42.66 86 SER A N 1
ATOM 641 C CA . SER A 1 86 ? 41.009 -14.721 -66.619 1.00 42.66 86 SER A CA 1
ATOM 642 C C . SER A 1 86 ? 42.139 -14.324 -65.655 1.00 42.66 86 SER A C 1
ATOM 644 O O . SER A 1 86 ? 43.292 -14.693 -65.866 1.00 42.66 86 SER A O 1
ATOM 646 N N . GLY A 1 87 ? 41.837 -13.530 -64.618 1.00 42.56 87 GLY A N 1
ATOM 647 C CA . GLY A 1 87 ? 42.846 -13.188 -63.602 1.00 42.56 87 GLY A CA 1
ATOM 648 C C . GLY A 1 87 ? 42.494 -12.196 -62.485 1.00 42.56 87 GLY A C 1
ATOM 649 O O . GLY A 1 87 ? 43.257 -12.118 -61.528 1.00 42.56 87 GLY A O 1
ATOM 650 N N . LYS A 1 88 ? 41.377 -11.455 -62.528 1.00 46.91 88 LYS A N 1
ATOM 651 C CA . LYS A 1 88 ? 40.986 -10.539 -61.432 1.00 46.91 88 LYS A CA 1
ATOM 652 C C . LYS A 1 88 ? 39.608 -10.871 -60.876 1.00 46.91 88 LYS A C 1
ATOM 654 O O . LYS A 1 88 ? 38.648 -10.123 -61.033 1.00 46.91 88 LYS A O 1
ATOM 659 N N . VAL A 1 89 ? 39.517 -12.008 -60.198 1.00 47.28 89 VAL A N 1
ATOM 660 C CA . VAL A 1 89 ? 38.394 -12.262 -59.293 1.00 47.28 89 VAL A CA 1
ATOM 661 C C . VAL A 1 89 ? 38.708 -11.550 -57.978 1.00 47.28 89 VAL A C 1
ATOM 663 O O . VAL A 1 89 ? 39.705 -11.867 -57.337 1.00 47.28 89 VAL A O 1
ATOM 666 N N . GLY A 1 90 ? 37.857 -10.613 -57.559 1.00 53.50 90 GLY A N 1
ATOM 667 C CA . GLY A 1 90 ? 37.696 -10.352 -56.126 1.00 53.50 90 GLY A CA 1
ATOM 668 C C . GLY A 1 90 ? 38.303 -9.085 -55.516 1.00 53.50 90 GLY A C 1
ATOM 669 O O . GLY A 1 90 ? 38.530 -9.088 -54.313 1.00 53.50 90 GLY A O 1
ATOM 670 N N . GLU A 1 91 ? 38.490 -7.984 -56.248 1.00 49.94 91 GLU A N 1
ATOM 671 C CA . GLU A 1 91 ? 38.590 -6.662 -55.598 1.00 49.94 91 GLU A CA 1
ATOM 672 C C . GLU A 1 91 ? 37.266 -5.910 -55.760 1.00 49.94 91 GLU A C 1
ATOM 674 O O . GLU A 1 91 ? 37.006 -5.244 -56.761 1.00 49.94 91 GLU A O 1
ATOM 679 N N . MET A 1 92 ? 36.388 -6.064 -54.766 1.00 55.72 92 MET A N 1
ATOM 680 C CA . MET A 1 92 ? 35.164 -5.272 -54.641 1.00 55.72 92 MET A CA 1
ATOM 681 C C . MET A 1 92 ? 35.553 -3.783 -54.581 1.00 55.72 92 MET A C 1
ATOM 683 O O . MET A 1 92 ? 36.547 -3.439 -53.932 1.00 55.72 92 MET A O 1
ATOM 687 N N . SER A 1 93 ? 34.822 -2.896 -55.276 1.00 65.69 93 SER A N 1
ATOM 688 C CA . SER A 1 93 ? 35.198 -1.474 -55.333 1.00 65.69 93 SER A CA 1
ATOM 689 C C . SER A 1 93 ? 35.358 -0.928 -53.910 1.00 65.69 93 SER A C 1
ATOM 691 O O . SER A 1 93 ? 34.562 -1.250 -53.025 1.00 65.69 93 SER A O 1
ATOM 693 N N . LYS A 1 94 ? 36.402 -0.123 -53.661 1.00 63.78 94 LYS A N 1
ATOM 694 C CA . LYS A 1 94 ? 36.738 0.373 -52.308 1.00 63.78 94 LYS A CA 1
ATOM 695 C C . LYS A 1 94 ? 35.527 0.991 -51.593 1.00 63.78 94 LYS A C 1
ATOM 697 O O . LYS A 1 94 ? 35.404 0.879 -50.377 1.00 63.78 94 LYS A O 1
ATOM 702 N N . ASN A 1 95 ? 34.601 1.557 -52.360 1.00 64.81 95 ASN A N 1
ATOM 703 C CA . ASN A 1 95 ? 33.346 2.142 -51.905 1.00 64.81 95 ASN A CA 1
ATOM 704 C C . ASN A 1 95 ? 32.341 1.102 -51.382 1.00 64.81 95 ASN A C 1
ATOM 706 O O . ASN A 1 95 ? 31.728 1.321 -50.341 1.00 64.81 95 ASN A O 1
ATOM 710 N N . VAL A 1 96 ? 32.207 -0.047 -52.050 1.00 69.81 96 VAL A N 1
ATOM 711 C CA . VAL A 1 96 ? 31.332 -1.146 -51.607 1.00 69.81 96 VAL A CA 1
ATOM 712 C C . VAL A 1 96 ? 31.925 -1.846 -50.383 1.00 69.81 96 VAL A C 1
ATOM 714 O O . VAL A 1 96 ? 31.204 -2.105 -49.423 1.00 69.81 96 VAL A O 1
ATOM 717 N N . THR A 1 97 ? 33.243 -2.066 -50.349 1.00 71.88 97 THR A N 1
ATOM 718 C CA . THR A 1 97 ? 33.929 -2.634 -49.173 1.00 71.88 97 THR A CA 1
ATOM 719 C C . THR A 1 97 ? 33.810 -1.719 -47.950 1.00 71.88 97 THR A C 1
ATOM 721 O O . THR A 1 97 ? 33.575 -2.200 -46.844 1.00 71.88 97 THR A O 1
ATOM 724 N N . THR A 1 98 ? 33.910 -0.398 -48.145 1.00 74.25 98 THR A N 1
ATOM 725 C CA . THR A 1 98 ? 33.752 0.604 -47.073 1.00 74.25 98 THR A CA 1
ATOM 726 C C . THR A 1 98 ? 32.295 0.737 -46.615 1.00 74.25 98 THR A C 1
ATOM 728 O O . THR A 1 98 ? 32.029 0.841 -45.421 1.00 74.25 98 THR A O 1
ATOM 731 N N . GLY A 1 99 ? 31.326 0.677 -47.534 1.00 76.31 99 GLY A N 1
ATOM 732 C CA . GLY A 1 99 ? 29.904 0.671 -47.177 1.00 76.31 99 GLY A CA 1
ATOM 733 C C . GLY A 1 99 ? 29.499 -0.587 -46.401 1.00 76.31 99 GLY A C 1
ATOM 734 O O . GLY A 1 99 ? 28.788 -0.503 -45.400 1.00 76.31 99 GLY A O 1
ATOM 735 N N . MET A 1 100 ? 30.005 -1.752 -46.810 1.00 74.31 100 MET A N 1
ATOM 736 C CA . MET A 1 100 ? 29.717 -3.022 -46.145 1.00 74.31 100 MET A CA 1
ATOM 737 C C . MET A 1 100 ? 30.383 -3.117 -44.766 1.00 74.31 100 MET A C 1
ATOM 739 O O . MET A 1 100 ? 29.748 -3.581 -43.821 1.00 74.31 100 MET A O 1
ATOM 743 N N . SER A 1 101 ? 31.613 -2.613 -44.603 1.00 78.25 101 SER A N 1
ATOM 744 C CA . SER A 1 101 ? 32.272 -2.560 -43.290 1.00 78.25 101 SER A CA 1
ATOM 745 C C . SER A 1 101 ? 31.557 -1.619 -42.314 1.00 78.25 101 SER A C 1
ATOM 747 O O . SER A 1 101 ? 31.376 -1.972 -41.149 1.00 78.25 101 SER A O 1
ATOM 749 N N . MET A 1 102 ? 31.063 -0.469 -42.785 1.00 81.56 102 MET A N 1
ATOM 750 C CA . MET A 1 102 ? 30.277 0.452 -41.961 1.00 81.56 102 MET A CA 1
ATOM 751 C C . MET A 1 102 ? 28.934 -0.163 -41.545 1.00 81.56 102 MET A C 1
ATOM 753 O O . MET A 1 102 ? 28.543 -0.045 -40.386 1.00 81.56 102 MET A O 1
ATOM 757 N N . PHE A 1 103 ? 28.258 -0.885 -42.445 1.00 84.06 103 PHE A N 1
ATOM 758 C CA . PHE A 1 103 ? 27.012 -1.589 -42.130 1.00 84.06 103 PHE A CA 1
ATOM 759 C C . PHE A 1 103 ? 27.212 -2.694 -41.081 1.00 84.06 103 PHE A C 1
ATOM 761 O O . PHE A 1 103 ? 26.423 -2.796 -40.144 1.00 84.06 103 PHE A O 1
ATOM 768 N N . ILE A 1 104 ? 28.297 -3.470 -41.183 1.00 87.75 104 ILE A N 1
ATOM 769 C CA . ILE A 1 104 ? 28.648 -4.521 -40.211 1.00 87.75 104 ILE A CA 1
ATOM 770 C C . ILE A 1 104 ? 28.861 -3.943 -38.802 1.00 87.75 104 ILE A C 1
ATOM 772 O O . ILE A 1 104 ? 28.518 -4.596 -37.820 1.00 87.75 104 ILE A O 1
ATOM 776 N N . ILE A 1 105 ? 29.383 -2.720 -38.690 1.00 86.69 105 ILE A N 1
ATOM 777 C CA . ILE A 1 105 ? 29.594 -2.043 -37.401 1.00 86.69 105 ILE A CA 1
ATOM 778 C C . ILE A 1 105 ? 28.302 -1.380 -36.900 1.00 86.69 105 ILE A C 1
ATOM 780 O O . ILE A 1 105 ? 27.994 -1.432 -35.712 1.00 86.69 105 ILE A O 1
ATOM 784 N N . LEU A 1 106 ? 27.530 -0.758 -37.791 1.00 87.81 106 LEU A N 1
ATOM 785 C CA . LEU A 1 106 ? 26.388 0.078 -37.419 1.00 87.81 106 LEU A CA 1
ATOM 786 C C . LEU A 1 106 ? 25.121 -0.745 -37.131 1.00 87.81 106 LEU A C 1
ATOM 788 O O . LEU A 1 106 ? 24.352 -0.398 -36.235 1.00 87.81 106 LEU A O 1
ATOM 792 N N . LEU A 1 107 ? 24.934 -1.874 -37.819 1.00 88.44 107 LEU A N 1
ATOM 793 C CA . LEU A 1 107 ? 23.811 -2.789 -37.604 1.00 88.44 107 LEU A CA 1
ATOM 794 C C . LEU A 1 107 ? 23.706 -3.312 -36.152 1.00 88.44 107 LEU A C 1
ATOM 796 O O . LEU A 1 107 ? 22.633 -3.161 -35.563 1.00 88.44 107 LEU A O 1
ATOM 800 N N . PRO A 1 108 ? 24.756 -3.886 -35.523 1.00 87.06 108 PRO A N 1
ATOM 801 C CA . PRO A 1 108 ? 24.663 -4.368 -34.144 1.00 87.06 108 PRO A CA 1
ATOM 802 C C . PRO A 1 108 ? 24.428 -3.238 -33.135 1.00 87.06 108 PRO A C 1
ATOM 804 O O . PRO A 1 108 ? 23.768 -3.467 -32.123 1.00 87.06 108 PRO A O 1
ATOM 807 N N . ILE A 1 109 ? 24.899 -2.015 -33.410 1.00 87.50 109 ILE A N 1
ATOM 808 C CA . ILE A 1 109 ? 24.648 -0.840 -32.560 1.00 87.50 109 ILE A CA 1
ATOM 809 C C . ILE A 1 109 ? 23.161 -0.472 -32.592 1.00 87.50 109 ILE A C 1
ATOM 811 O O . ILE A 1 109 ? 22.547 -0.305 -31.539 1.00 87.50 109 ILE A O 1
ATOM 815 N N . VAL A 1 110 ? 22.562 -0.402 -33.785 1.00 87.94 110 VAL A N 1
ATOM 816 C CA . VAL A 1 110 ? 21.129 -0.105 -33.942 1.00 87.94 110 VAL A CA 1
ATOM 817 C C . VAL A 1 110 ? 20.268 -1.201 -33.307 1.00 87.94 110 VAL A C 1
ATOM 819 O O . VAL A 1 110 ? 19.331 -0.891 -32.573 1.00 87.94 110 VAL A O 1
ATOM 822 N N . LEU A 1 111 ? 20.608 -2.477 -33.517 1.00 87.50 111 LEU A N 1
ATOM 823 C CA . LEU A 1 111 ? 19.902 -3.599 -32.888 1.00 87.50 111 LEU A CA 1
ATOM 824 C C . LEU A 1 111 ? 20.020 -3.574 -31.356 1.00 87.50 111 LEU A C 1
ATOM 826 O O . LEU A 1 111 ? 19.028 -3.801 -30.664 1.00 87.50 111 LEU A O 1
ATOM 830 N N . SER A 1 112 ? 21.200 -3.246 -30.822 1.00 82.94 112 SER A N 1
ATOM 831 C CA . SER A 1 112 ? 21.416 -3.122 -29.374 1.00 82.94 112 SER A CA 1
ATOM 832 C C . SER A 1 112 ? 20.615 -1.966 -28.777 1.00 82.94 112 SER A C 1
ATOM 834 O O . SER A 1 112 ? 20.020 -2.124 -27.714 1.00 82.94 112 SER A O 1
ATOM 836 N N . ALA A 1 113 ? 20.545 -0.826 -29.472 1.00 85.00 113 ALA A N 1
ATOM 837 C CA . ALA A 1 113 ? 19.756 0.324 -29.040 1.00 85.00 113 ALA A CA 1
ATOM 838 C C . ALA A 1 113 ? 18.252 0.002 -28.998 1.00 85.00 113 ALA A C 1
ATOM 840 O O . ALA A 1 113 ? 17.599 0.259 -27.988 1.00 85.00 113 ALA A O 1
ATOM 841 N N . LEU A 1 114 ? 17.713 -0.631 -30.047 1.00 88.38 114 LEU A N 1
ATOM 842 C CA . LEU A 1 114 ? 16.308 -1.058 -30.083 1.00 88.38 114 LEU A CA 1
ATOM 843 C C . LEU A 1 114 ? 15.994 -2.090 -28.989 1.00 88.38 114 LEU A C 1
ATOM 845 O O . LEU A 1 114 ? 14.967 -1.984 -28.316 1.00 88.38 114 LEU A O 1
ATOM 849 N N . GLY A 1 115 ? 16.893 -3.058 -28.779 1.00 86.62 115 GLY A N 1
ATOM 850 C CA . GLY A 1 115 ? 16.768 -4.050 -27.712 1.00 86.62 115 GLY A CA 1
ATOM 851 C C . GLY A 1 115 ? 16.771 -3.413 -26.322 1.00 86.62 115 GLY A C 1
ATOM 852 O O . GLY A 1 115 ? 15.935 -3.755 -25.487 1.00 86.62 115 GLY A O 1
ATOM 853 N N . PHE A 1 116 ? 17.651 -2.438 -26.085 1.00 89.00 116 PHE A N 1
ATOM 854 C CA . PHE A 1 116 ? 17.693 -1.693 -24.829 1.00 89.00 116 PHE A CA 1
ATOM 855 C C . PHE A 1 116 ? 16.395 -0.920 -24.577 1.00 89.00 116 PHE A C 1
ATOM 857 O O . PHE A 1 116 ? 15.840 -1.019 -23.486 1.00 89.00 116 PHE A O 1
ATOM 864 N N . THR A 1 117 ? 15.864 -0.206 -25.578 1.00 89.00 117 THR A N 1
ATOM 865 C CA . THR A 1 117 ? 14.590 0.521 -25.439 1.00 89.00 117 THR A CA 1
ATOM 866 C C . THR A 1 117 ? 13.430 -0.417 -25.107 1.00 89.00 117 THR A C 1
ATOM 868 O O . THR A 1 117 ? 12.599 -0.088 -24.262 1.00 89.00 117 THR A O 1
ATOM 871 N N . TYR A 1 118 ? 13.377 -1.598 -25.729 1.00 91.38 118 TYR A N 1
ATOM 872 C CA . TYR A 1 118 ? 12.360 -2.602 -25.414 1.00 91.38 118 TYR A CA 1
ATOM 873 C C . TYR A 1 118 ? 12.457 -3.081 -23.958 1.00 91.38 118 TYR A C 1
ATOM 875 O O . TYR A 1 118 ? 11.458 -3.074 -23.242 1.00 91.38 118 TYR A O 1
ATOM 883 N N . LEU A 1 119 ? 13.661 -3.446 -23.503 1.00 90.62 119 LEU A N 1
ATOM 884 C CA . LEU A 1 119 ? 13.894 -3.917 -22.133 1.00 90.62 119 LEU A CA 1
ATOM 885 C C . LEU A 1 119 ? 13.607 -2.835 -21.093 1.00 90.62 119 LEU A C 1
ATOM 887 O O . LEU A 1 119 ? 13.011 -3.125 -20.062 1.00 90.62 119 LEU A O 1
ATOM 891 N N . TYR A 1 120 ? 14.003 -1.593 -21.372 1.00 92.12 120 TYR A N 1
ATOM 892 C CA . TYR A 1 120 ? 13.724 -0.456 -20.503 1.00 92.12 120 TYR A CA 1
ATOM 893 C C . TYR A 1 120 ? 12.213 -0.265 -20.326 1.00 92.12 120 TYR A C 1
ATOM 895 O O . TYR A 1 120 ? 11.733 -0.205 -19.200 1.00 92.12 120 TYR A O 1
ATOM 903 N N . ASN A 1 121 ? 11.447 -0.254 -21.421 1.00 93.69 121 ASN A N 1
ATOM 904 C CA . ASN A 1 121 ? 9.992 -0.098 -21.361 1.00 93.69 121 ASN A CA 1
ATOM 905 C C . ASN A 1 121 ? 9.296 -1.267 -20.643 1.00 93.69 121 ASN A C 1
ATOM 907 O O . ASN A 1 121 ? 8.307 -1.045 -19.946 1.00 93.69 121 ASN A O 1
ATOM 911 N N . ASP A 1 122 ? 9.802 -2.497 -20.787 1.00 94.00 122 ASP A N 1
ATOM 912 C CA . ASP A 1 122 ? 9.291 -3.654 -20.037 1.00 94.00 122 ASP A CA 1
ATOM 913 C C . ASP A 1 122 ? 9.544 -3.512 -18.527 1.00 94.00 122 ASP A C 1
ATOM 915 O O . ASP A 1 122 ? 8.646 -3.769 -17.727 1.00 94.00 122 ASP A O 1
ATOM 919 N N . LEU A 1 123 ? 10.730 -3.038 -18.126 1.00 93.81 123 LEU A N 1
ATOM 920 C CA . LEU A 1 123 ? 11.041 -2.775 -16.717 1.00 93.81 123 LEU A CA 1
ATOM 921 C C . LEU A 1 123 ? 10.193 -1.641 -16.133 1.00 93.81 123 LEU A C 1
ATOM 923 O O . LEU A 1 123 ? 9.678 -1.810 -15.031 1.00 93.81 123 LEU A O 1
ATOM 927 N N . VAL A 1 124 ? 9.985 -0.545 -16.876 1.00 94.88 124 VAL A N 1
ATOM 928 C CA . VAL A 1 124 ? 9.066 0.536 -16.470 1.00 94.88 124 VAL A CA 1
ATOM 929 C C . VAL A 1 124 ? 7.667 -0.021 -16.248 1.00 94.88 124 VAL A C 1
ATOM 931 O O . VAL A 1 124 ? 7.069 0.217 -15.206 1.00 94.88 124 VAL A O 1
ATOM 934 N N . LYS A 1 125 ? 7.154 -0.819 -17.190 1.00 96.12 125 LYS A N 1
ATOM 935 C CA . LYS A 1 125 ? 5.828 -1.428 -17.054 1.00 96.12 125 LYS A CA 1
ATOM 936 C C . LYS A 1 125 ? 5.724 -2.284 -15.788 1.00 96.12 125 LYS A C 1
ATOM 938 O O . LYS A 1 125 ? 4.751 -2.171 -15.056 1.00 96.12 125 LYS A O 1
ATOM 943 N N . LYS A 1 126 ? 6.736 -3.110 -15.511 1.00 95.81 126 LYS A N 1
ATOM 944 C CA . LYS A 1 126 ? 6.769 -3.942 -14.300 1.00 95.81 126 LYS A CA 1
ATOM 945 C C . LYS A 1 126 ? 6.880 -3.118 -13.020 1.00 95.81 126 LYS A C 1
ATOM 947 O O . LYS A 1 126 ? 6.359 -3.538 -11.995 1.00 95.81 126 LYS A O 1
ATOM 952 N N . GLU A 1 127 ? 7.572 -1.982 -13.053 1.00 94.81 127 GLU A N 1
ATOM 953 C CA . GLU A 1 127 ? 7.622 -1.065 -11.915 1.00 94.81 127 GLU A CA 1
ATOM 954 C C . GLU A 1 127 ? 6.252 -0.430 -11.654 1.00 94.81 127 GLU A C 1
ATOM 956 O O . GLU A 1 127 ? 5.804 -0.429 -10.510 1.00 94.81 127 GLU A O 1
ATOM 961 N N . GLU A 1 128 ? 5.553 0.012 -12.701 1.00 95.75 128 GLU A N 1
ATOM 962 C CA . GLU A 1 128 ? 4.174 0.507 -12.603 1.00 95.75 128 GLU A CA 1
ATOM 963 C C . GLU A 1 128 ? 3.216 -0.565 -12.061 1.00 95.75 128 GLU A C 1
ATOM 965 O O . GLU A 1 128 ? 2.390 -0.269 -11.201 1.00 95.75 128 GLU A O 1
ATOM 970 N N . ASP A 1 129 ? 3.366 -1.829 -12.475 1.00 96.62 129 ASP A N 1
ATOM 971 C CA . ASP A 1 129 ? 2.580 -2.945 -11.926 1.00 96.62 129 ASP A CA 1
ATOM 972 C C . ASP A 1 129 ? 2.817 -3.116 -10.408 1.00 96.62 129 ASP A C 1
ATOM 974 O O . ASP A 1 129 ? 1.886 -3.406 -9.649 1.00 96.62 129 ASP A O 1
ATOM 978 N N . VAL A 1 130 ? 4.054 -2.904 -9.935 1.00 96.19 130 VAL A N 1
ATOM 979 C CA . VAL A 1 130 ? 4.376 -2.903 -8.497 1.00 96.19 130 VAL A CA 1
ATOM 980 C C . VAL A 1 130 ? 3.755 -1.698 -7.790 1.00 96.19 130 VAL A C 1
ATOM 982 O O . VAL A 1 130 ? 3.190 -1.872 -6.710 1.00 96.19 130 VAL A O 1
ATOM 985 N N . MET A 1 131 ? 3.822 -0.499 -8.377 1.00 95.38 131 MET A N 1
ATOM 986 C CA . MET A 1 131 ? 3.196 0.700 -7.802 1.00 95.38 131 MET A CA 1
ATOM 987 C C . MET A 1 131 ? 1.675 0.537 -7.702 1.00 95.38 131 MET A C 1
ATOM 989 O O . MET A 1 131 ? 1.092 0.830 -6.662 1.00 95.38 131 MET A O 1
ATOM 993 N N . ALA A 1 132 ? 1.031 -0.012 -8.732 1.00 96.50 132 ALA A N 1
ATOM 994 C CA . ALA A 1 132 ? -0.402 -0.289 -8.724 1.00 96.50 132 ALA A CA 1
ATOM 995 C C . ALA A 1 132 ? -0.785 -1.301 -7.630 1.00 96.50 132 ALA A C 1
ATOM 997 O O . ALA A 1 132 ? -1.756 -1.098 -6.897 1.00 96.50 132 ALA A O 1
ATOM 998 N N . ALA A 1 133 ? 0.001 -2.373 -7.475 1.00 96.69 133 ALA A N 1
ATOM 999 C CA . ALA A 1 133 ? -0.199 -3.336 -6.396 1.00 96.69 133 ALA A CA 1
ATOM 1000 C C . ALA A 1 133 ? 0.016 -2.701 -5.009 1.00 96.69 133 ALA A C 1
ATOM 1002 O O . ALA A 1 133 ? -0.727 -3.000 -4.073 1.00 96.69 133 ALA A O 1
ATOM 1003 N N . TRP A 1 134 ? 0.984 -1.790 -4.878 1.00 96.31 134 TRP A N 1
ATOM 1004 C CA . TRP A 1 134 ? 1.208 -1.028 -3.652 1.00 96.31 134 TRP A CA 1
ATOM 1005 C C . TRP A 1 134 ? 0.024 -0.122 -3.306 1.00 96.31 134 TRP A C 1
ATOM 1007 O O . TRP A 1 134 ? -0.459 -0.171 -2.176 1.00 96.31 134 TRP A O 1
ATOM 1017 N N . SER A 1 135 ? -0.510 0.634 -4.268 1.00 96.19 135 SER A N 1
ATOM 1018 C CA . SER A 1 135 ? -1.690 1.483 -4.052 1.00 96.19 135 SER A CA 1
ATOM 1019 C C . SER A 1 135 ? -2.905 0.675 -3.582 1.00 96.19 135 SER A C 1
ATOM 1021 O O . SER A 1 135 ? -3.722 1.151 -2.788 1.00 96.19 135 SER A O 1
ATOM 1023 N N . GLN A 1 136 ? -3.024 -0.584 -4.014 1.00 97.00 136 GLN A N 1
ATOM 1024 C CA . GLN A 1 136 ? -4.047 -1.483 -3.487 1.00 97.00 136 GLN A CA 1
ATOM 1025 C C . GLN A 1 136 ? -3.802 -1.818 -2.008 1.00 97.00 136 GLN A C 1
ATOM 1027 O O . GLN A 1 136 ? -4.748 -1.841 -1.225 1.00 97.00 136 GLN A O 1
ATOM 1032 N N . VAL A 1 137 ? -2.561 -2.056 -1.586 1.00 96.75 137 VAL A N 1
ATOM 1033 C CA . VAL A 1 137 ? -2.244 -2.276 -0.166 1.00 96.75 137 VAL A CA 1
ATOM 1034 C C . VAL A 1 137 ? -2.528 -1.019 0.658 1.00 96.75 137 VAL A C 1
ATOM 1036 O O . VAL A 1 137 ? -3.236 -1.090 1.664 1.00 96.75 137 VAL A O 1
ATOM 1039 N N . GLU A 1 138 ? -2.046 0.131 0.193 1.00 96.06 138 GLU A N 1
ATOM 1040 C CA . GLU A 1 138 ? -2.228 1.426 0.848 1.00 96.06 138 GLU A CA 1
ATOM 1041 C C . GLU A 1 138 ? -3.711 1.763 1.044 1.00 96.06 138 GLU A C 1
ATOM 1043 O O . GLU A 1 138 ? -4.138 2.071 2.155 1.00 96.06 138 GLU A O 1
ATOM 1048 N N . SER A 1 139 ? -4.531 1.626 -0.001 1.00 97.12 139 SER A N 1
ATOM 1049 C CA . SER A 1 139 ? -5.967 1.918 0.082 1.00 97.12 139 SER A CA 1
ATOM 1050 C C . SER A 1 139 ? -6.706 1.035 1.095 1.00 97.12 139 SER A C 1
ATOM 1052 O O . SER A 1 139 ? -7.620 1.509 1.776 1.00 97.12 139 SER A O 1
ATOM 1054 N N . ASN A 1 140 ? -6.307 -0.232 1.257 1.00 98.00 140 ASN A N 1
ATOM 1055 C CA . ASN A 1 140 ? -6.901 -1.106 2.271 1.00 98.00 140 ASN A CA 1
ATOM 1056 C C . ASN A 1 140 ? -6.421 -0.760 3.691 1.00 98.00 140 ASN A C 1
ATOM 1058 O O . ASN A 1 140 ? -7.229 -0.795 4.622 1.00 98.00 140 ASN A O 1
ATOM 1062 N N . TYR A 1 141 ? -5.158 -0.360 3.872 1.00 97.56 141 TYR A N 1
ATOM 1063 C CA . TYR A 1 141 ? -4.684 0.164 5.159 1.00 97.56 141 TYR A CA 1
ATOM 1064 C C . TYR A 1 141 ? -5.371 1.476 5.542 1.00 97.56 141 TYR A C 1
ATOM 1066 O O . TYR A 1 141 ? -5.796 1.626 6.690 1.00 97.56 141 TYR A O 1
ATOM 1074 N N . GLN A 1 142 ? -5.556 2.383 4.583 1.00 97.31 142 GLN A N 1
ATOM 1075 C CA . GLN A 1 142 ? -6.301 3.623 4.771 1.00 97.31 142 GLN A CA 1
ATOM 1076 C C . GLN A 1 142 ? -7.739 3.332 5.212 1.00 97.31 142 GLN A C 1
ATOM 1078 O O . GLN A 1 142 ? -8.182 3.834 6.243 1.00 97.31 142 GLN A O 1
ATOM 1083 N N . ARG A 1 143 ? -8.438 2.432 4.506 1.00 97.88 143 ARG A N 1
ATOM 1084 C CA . ARG A 1 143 ? -9.792 2.000 4.879 1.00 97.88 143 ARG A CA 1
ATOM 1085 C C . ARG A 1 143 ? -9.847 1.484 6.315 1.00 97.88 143 ARG A C 1
ATOM 1087 O O . ARG A 1 143 ? -10.739 1.876 7.060 1.00 97.88 143 ARG A O 1
ATOM 1094 N N . ARG A 1 144 ? -8.897 0.637 6.723 1.00 97.88 144 ARG A N 1
ATOM 1095 C CA . ARG A 1 144 ? -8.828 0.134 8.102 1.00 97.88 144 ARG A CA 1
ATOM 1096 C C . ARG A 1 144 ? -8.674 1.268 9.109 1.00 97.88 144 ARG A C 1
ATOM 1098 O O . ARG A 1 144 ? -9.364 1.278 10.122 1.00 97.88 144 ARG A O 1
ATOM 1105 N N . ALA A 1 145 ? -7.795 2.227 8.831 1.00 97.75 145 ALA A N 1
ATOM 1106 C CA . ALA A 1 145 ? -7.614 3.392 9.685 1.00 97.75 145 ALA A CA 1
ATOM 1107 C C . ALA A 1 145 ? -8.882 4.262 9.752 1.00 97.75 145 ALA A C 1
ATOM 1109 O O . ALA A 1 145 ? -9.185 4.809 10.812 1.00 97.75 145 ALA A O 1
ATOM 1110 N N . ASP A 1 146 ? -9.639 4.382 8.665 1.00 97.88 146 ASP A N 1
ATOM 1111 C CA . ASP A 1 146 ? -10.856 5.201 8.598 1.00 97.88 146 ASP A CA 1
ATOM 1112 C C . ASP A 1 146 ? -12.055 4.590 9.334 1.00 97.88 146 ASP A C 1
ATOM 1114 O O . ASP A 1 146 ? -12.935 5.325 9.776 1.00 97.88 146 ASP A O 1
ATOM 1118 N N . LEU A 1 147 ? -12.069 3.272 9.549 1.00 97.56 147 LEU A N 1
ATOM 1119 C CA . LEU A 1 147 ? -13.095 2.597 10.354 1.00 97.56 147 LEU A CA 1
ATOM 1120 C C . LEU A 1 147 ? -12.907 2.799 11.870 1.00 97.56 147 LEU A C 1
ATOM 1122 O O . LEU A 1 147 ? -13.861 2.682 12.639 1.00 97.56 147 LEU A O 1
ATOM 1126 N N . ILE A 1 148 ? -11.687 3.114 12.321 1.00 97.44 148 ILE A N 1
ATOM 1127 C CA . ILE A 1 148 ? -11.341 3.180 13.753 1.00 97.44 148 ILE A CA 1
ATOM 1128 C C . ILE A 1 148 ? -12.106 4.266 14.517 1.00 97.44 148 ILE A C 1
ATOM 1130 O O . ILE A 1 148 ? -12.599 3.952 15.598 1.00 97.44 148 ILE A O 1
ATOM 1134 N N . PRO A 1 149 ? -12.243 5.513 14.022 1.00 97.12 149 PRO A N 1
ATOM 1135 C CA . PRO A 1 149 ? -13.028 6.527 14.723 1.00 97.12 149 PRO A CA 1
ATOM 1136 C C . PRO A 1 149 ? -14.473 6.078 14.973 1.00 97.12 149 PRO A C 1
ATOM 1138 O O . PRO A 1 149 ? -14.948 6.178 16.099 1.00 97.12 149 PRO A O 1
ATOM 1141 N N . GLY A 1 150 ? -15.127 5.477 13.970 1.00 96.12 150 GLY A N 1
ATOM 1142 C CA . GLY A 1 150 ? -16.487 4.947 14.118 1.00 96.12 150 GLY A CA 1
ATOM 1143 C C . GLY A 1 150 ? -16.584 3.808 15.140 1.00 96.12 150 GLY A C 1
ATOM 1144 O O . GLY A 1 150 ? -17.546 3.744 15.907 1.00 96.12 150 GLY A O 1
ATOM 1145 N N . LEU A 1 151 ? -15.565 2.942 15.204 1.00 95.69 151 LEU A N 1
ATOM 1146 C CA . LEU A 1 151 ? -15.464 1.906 16.238 1.00 95.69 151 LEU A CA 1
ATOM 1147 C C . LEU A 1 151 ? -15.297 2.510 17.632 1.00 95.69 151 LEU A C 1
ATOM 1149 O O . LEU A 1 151 ? -16.014 2.120 18.548 1.00 95.69 151 LEU A O 1
ATOM 1153 N N . ILE A 1 152 ? -14.401 3.485 17.787 1.00 95.81 152 ILE A N 1
ATOM 1154 C CA . ILE A 1 152 ? -14.169 4.183 19.056 1.00 95.81 152 ILE A CA 1
ATOM 1155 C C . ILE A 1 152 ? -15.449 4.867 19.540 1.00 95.81 152 ILE A C 1
ATOM 1157 O O . ILE A 1 152 ? -15.803 4.722 20.707 1.00 95.81 152 ILE A O 1
ATOM 1161 N N . ASP A 1 153 ? -16.153 5.580 18.662 1.00 95.25 153 ASP A N 1
ATOM 1162 C CA . ASP A 1 153 ? -17.383 6.290 19.019 1.00 95.25 153 ASP A CA 1
ATOM 1163 C C . ASP A 1 153 ? -18.503 5.320 19.414 1.00 95.25 153 ASP A C 1
ATOM 1165 O O . ASP A 1 153 ? -19.225 5.569 20.380 1.00 95.25 153 ASP A O 1
ATOM 1169 N N . THR A 1 154 ? -18.596 4.173 18.733 1.00 94.06 154 THR A N 1
ATOM 1170 C CA . THR A 1 154 ? -19.542 3.111 19.098 1.00 94.06 154 THR A CA 1
ATOM 1171 C C . THR A 1 154 ? -19.204 2.524 20.467 1.00 94.06 154 THR A C 1
ATOM 1173 O O . THR A 1 154 ? -20.084 2.427 21.310 1.00 94.06 154 THR A O 1
ATOM 1176 N N . VAL A 1 155 ? -17.939 2.183 20.735 1.00 94.00 155 VAL A N 1
ATOM 1177 C CA . VAL A 1 155 ? -17.515 1.628 22.035 1.00 94.00 155 VAL A CA 1
ATOM 1178 C C . VAL A 1 155 ? -17.763 2.625 23.170 1.00 94.00 155 VAL A C 1
ATOM 1180 O O . VAL A 1 155 ? -18.324 2.250 24.198 1.00 94.00 155 VAL A O 1
ATOM 1183 N N . LYS A 1 156 ? -17.430 3.906 22.969 1.00 93.94 156 LYS A N 1
ATOM 1184 C CA . LYS A 1 156 ? -17.663 4.981 23.951 1.00 93.94 156 LYS A CA 1
ATOM 1185 C C . LYS A 1 156 ? -19.129 5.142 24.351 1.00 93.94 156 LYS A C 1
ATOM 1187 O O . LYS A 1 156 ? -19.393 5.601 25.453 1.00 93.94 156 LYS A O 1
ATOM 1192 N N . ALA A 1 157 ? -20.076 4.790 23.482 1.00 93.25 157 ALA A N 1
ATOM 1193 C CA . ALA A 1 157 ? -21.501 4.893 23.795 1.00 93.25 157 ALA A CA 1
ATOM 1194 C C . ALA A 1 157 ? -21.982 3.844 24.817 1.00 93.25 157 ALA A C 1
ATOM 1196 O O . ALA A 1 157 ? -23.038 4.031 25.418 1.00 93.25 157 ALA A O 1
ATOM 1197 N N . TYR A 1 158 ? -21.233 2.752 25.005 1.00 92.44 158 TYR A N 1
ATOM 1198 C CA . TYR A 1 158 ? -21.614 1.631 25.876 1.00 92.44 158 TYR A CA 1
ATOM 1199 C C . TYR A 1 158 ? -20.641 1.386 27.032 1.00 92.44 158 TYR A C 1
ATOM 1201 O O . TYR A 1 158 ? -20.935 0.570 27.906 1.00 92.44 158 TYR A O 1
ATOM 1209 N N . VAL A 1 159 ? -19.478 2.037 27.016 1.00 91.19 159 VAL A N 1
ATOM 1210 C CA . VAL A 1 159 ? -18.376 1.758 27.933 1.00 91.19 159 VAL A CA 1
ATOM 1211 C C . VAL A 1 159 ? -17.917 3.047 28.605 1.00 91.19 159 VAL A C 1
ATOM 1213 O O . VAL A 1 159 ? -17.330 3.916 27.963 1.00 91.19 159 VAL A O 1
ATOM 1216 N N . ASP A 1 160 ? -18.134 3.129 29.917 1.00 83.38 160 ASP A N 1
ATOM 1217 C CA . ASP A 1 160 ? -17.806 4.313 30.722 1.00 83.38 160 ASP A CA 1
ATOM 1218 C C . ASP A 1 160 ? -16.343 4.332 31.214 1.00 83.38 160 ASP A C 1
ATOM 1220 O O . ASP A 1 160 ? -15.819 5.380 31.599 1.00 83.38 160 ASP A O 1
ATOM 1224 N N . HIS A 1 161 ? -15.660 3.179 31.218 1.00 82.88 161 HIS A N 1
ATOM 1225 C CA . HIS A 1 161 ? -14.371 2.992 31.895 1.00 82.88 161 HIS A CA 1
ATOM 1226 C C . HIS A 1 161 ? -13.355 2.188 31.066 1.00 82.88 161 HIS A C 1
ATOM 1228 O O . HIS A 1 161 ? -12.963 1.112 31.484 1.00 82.88 161 HIS A O 1
ATOM 1234 N N . GLU A 1 162 ? -12.898 2.697 29.914 1.00 92.50 162 GLU A N 1
ATOM 1235 C CA . GLU A 1 162 ? -11.820 2.064 29.110 1.00 92.50 162 GLU A CA 1
ATOM 1236 C C . GLU A 1 162 ? -10.947 3.095 28.355 1.00 92.50 162 GLU A C 1
ATOM 1238 O O . GLU A 1 162 ? -10.478 2.868 27.236 1.00 92.50 162 GLU A O 1
ATOM 1243 N N . GLU A 1 163 ? -10.731 4.279 28.940 1.00 91.19 163 GLU A N 1
ATOM 1244 C CA . GLU A 1 163 ? -10.020 5.381 28.270 1.00 91.19 163 GLU A CA 1
ATOM 1245 C C . GLU A 1 163 ? -8.601 4.994 27.825 1.00 91.19 163 GLU A C 1
ATOM 1247 O O . GLU A 1 163 ? -8.188 5.335 26.716 1.00 91.19 163 GLU A O 1
ATOM 1252 N N . SER A 1 164 ? -7.870 4.235 28.648 1.00 91.25 164 SER A N 1
ATOM 1253 C CA . SER A 1 164 ? -6.513 3.780 28.327 1.00 91.25 164 SER A CA 1
ATOM 1254 C C . SER A 1 164 ? -6.469 2.962 27.033 1.00 91.25 164 SER A C 1
ATOM 1256 O O . SER A 1 164 ? -5.607 3.212 26.190 1.00 91.25 164 SER A O 1
ATOM 1258 N N . VAL A 1 165 ? -7.428 2.052 26.834 1.00 91.00 165 VAL A N 1
ATOM 1259 C CA . VAL A 1 165 ? -7.521 1.197 25.641 1.00 91.00 165 VAL A CA 1
ATOM 1260 C C . VAL A 1 165 ? -7.850 2.035 24.402 1.00 91.00 165 VAL A C 1
ATOM 1262 O O . VAL A 1 165 ? -7.216 1.890 23.354 1.00 91.00 165 VAL A O 1
ATOM 1265 N N . LEU A 1 166 ? -8.794 2.974 24.520 1.00 94.19 166 LEU A N 1
ATOM 1266 C CA . LEU A 1 166 ? -9.177 3.868 23.420 1.00 94.19 166 LEU A CA 1
ATOM 1267 C C . LEU A 1 166 ? -8.026 4.800 23.003 1.00 94.19 166 LEU A C 1
ATOM 1269 O O . LEU A 1 166 ? -7.815 5.040 21.807 1.00 94.19 166 LEU A O 1
ATOM 1273 N N . VAL A 1 167 ? -7.252 5.304 23.970 1.00 94.88 167 VAL A N 1
ATOM 1274 C CA . VAL A 1 167 ? -6.041 6.099 23.717 1.00 94.88 167 VAL A CA 1
ATOM 1275 C C . VAL A 1 167 ? -4.984 5.255 23.010 1.00 94.88 167 VAL A C 1
ATOM 1277 O O . VAL A 1 167 ? -4.377 5.721 22.041 1.00 94.88 167 VAL A O 1
ATOM 1280 N N . GLU A 1 168 ? -4.784 4.009 23.438 1.00 95.00 168 GLU A N 1
ATOM 1281 C CA . GLU A 1 168 ? -3.809 3.111 22.824 1.00 95.00 168 GLU A CA 1
ATOM 1282 C C . GLU A 1 168 ? -4.148 2.812 21.359 1.00 95.00 168 GLU A C 1
ATOM 1284 O O . GLU A 1 168 ? -3.282 2.885 20.488 1.00 95.00 168 GLU A O 1
ATOM 1289 N N . VAL A 1 169 ? -5.420 2.555 21.049 1.00 95.69 169 VAL A N 1
ATOM 1290 C CA . VAL A 1 169 ? -5.885 2.321 19.671 1.00 95.69 169 VAL A CA 1
ATOM 1291 C C . VAL A 1 169 ? -5.704 3.571 18.815 1.00 95.69 169 VAL A C 1
ATOM 1293 O O . VAL A 1 169 ? -5.233 3.490 17.679 1.00 95.69 169 VAL A O 1
ATOM 1296 N N . THR A 1 170 ? -6.015 4.744 19.369 1.00 96.19 170 THR A N 1
ATOM 1297 C CA . THR A 1 170 ? -5.826 6.028 18.680 1.00 96.19 170 THR A CA 1
ATOM 1298 C C . THR A 1 170 ? -4.349 6.273 18.360 1.00 96.19 170 THR A C 1
ATOM 1300 O O . THR A 1 170 ? -4.009 6.672 17.243 1.00 96.19 170 THR A O 1
ATOM 1303 N N . LYS A 1 171 ? -3.452 5.978 19.308 1.00 96.94 171 LYS A N 1
ATOM 1304 C CA . LYS A 1 171 ? -2.001 6.082 19.117 1.00 96.94 171 LYS A CA 1
ATOM 1305 C C . LYS A 1 171 ? -1.497 5.089 18.070 1.00 96.94 171 LYS A C 1
ATOM 1307 O O . LYS A 1 171 ? -0.724 5.474 17.194 1.00 96.94 171 LYS A O 1
ATOM 1312 N N . SER A 1 172 ? -1.959 3.842 18.117 1.00 97.25 172 SER A N 1
ATOM 1313 C CA . SER A 1 172 ? -1.595 2.818 17.134 1.00 97.25 172 SER A CA 1
ATOM 1314 C C . SER A 1 172 ? -2.092 3.171 15.731 1.00 97.25 172 SER A C 1
ATOM 1316 O O . SER A 1 172 ? -1.357 2.970 14.766 1.00 97.25 172 SER A O 1
ATOM 1318 N N . ARG A 1 173 ? -3.276 3.792 15.600 1.00 97.44 173 ARG A N 1
ATOM 1319 C CA . ARG A 1 173 ? -3.770 4.339 14.324 1.00 97.44 173 ARG A CA 1
ATOM 1320 C C . ARG A 1 173 ? -2.835 5.415 13.779 1.00 97.44 173 ARG A C 1
ATOM 1322 O O . ARG A 1 173 ? -2.473 5.361 12.607 1.00 97.44 173 ARG A O 1
ATOM 1329 N N . ALA A 1 174 ? -2.451 6.383 14.612 1.00 97.44 174 ALA A N 1
ATOM 1330 C CA . ALA A 1 174 ? -1.545 7.456 14.201 1.00 97.44 174 ALA A CA 1
ATOM 1331 C C . ALA A 1 174 ? -0.187 6.897 13.745 1.00 97.44 174 ALA A C 1
ATOM 1333 O O . ALA A 1 174 ? 0.270 7.209 12.649 1.00 97.44 174 ALA A O 1
ATOM 1334 N N . ASN A 1 175 ? 0.396 5.987 14.530 1.00 96.75 175 ASN A N 1
ATOM 1335 C CA . ASN A 1 175 ? 1.662 5.336 14.196 1.00 96.75 175 ASN A CA 1
ATOM 1336 C C . ASN A 1 175 ? 1.589 4.546 12.876 1.00 96.75 175 ASN A C 1
ATOM 1338 O O . ASN A 1 175 ? 2.477 4.657 12.036 1.00 96.75 175 ASN A O 1
ATOM 1342 N N . ALA A 1 176 ? 0.514 3.782 12.659 1.00 96.38 176 ALA A N 1
ATOM 1343 C CA . ALA A 1 176 ? 0.299 3.028 11.424 1.00 96.38 176 ALA A CA 1
ATOM 1344 C C . ALA A 1 176 ? 0.195 3.942 10.190 1.00 96.38 176 ALA A C 1
ATOM 1346 O O . ALA A 1 176 ? 0.790 3.650 9.151 1.00 96.38 176 ALA A O 1
ATOM 1347 N N . MET A 1 177 ? -0.511 5.067 10.321 1.00 95.81 177 MET A N 1
ATOM 1348 C CA . MET A 1 177 ? -0.643 6.079 9.271 1.00 95.81 177 MET A CA 1
ATOM 1349 C C . MET A 1 177 ? 0.679 6.787 8.961 1.00 95.81 177 MET A C 1
ATOM 1351 O O . MET A 1 177 ? 0.982 7.056 7.799 1.00 95.81 177 MET A O 1
ATOM 1355 N N . ASP A 1 178 ? 1.480 7.086 9.979 1.00 94.69 178 ASP A N 1
ATOM 1356 C CA . ASP A 1 178 ? 2.771 7.744 9.786 1.00 94.69 178 ASP A CA 1
ATOM 1357 C C . ASP A 1 178 ? 3.820 6.792 9.202 1.00 94.69 178 ASP A C 1
ATOM 1359 O O . ASP A 1 178 ? 4.570 7.185 8.306 1.00 94.69 178 ASP A O 1
ATOM 1363 N N . ALA A 1 179 ? 3.820 5.521 9.612 1.00 93.88 179 ALA A N 1
ATOM 1364 C CA . ALA A 1 179 ? 4.655 4.498 8.990 1.00 93.88 179 ALA A CA 1
ATOM 1365 C C . ALA A 1 179 ? 4.314 4.311 7.499 1.00 93.88 179 ALA A C 1
ATOM 1367 O O . ALA A 1 179 ? 5.218 4.171 6.677 1.00 93.88 179 ALA A O 1
ATOM 1368 N N . MET A 1 180 ? 3.030 4.390 7.128 1.00 93.25 180 MET A N 1
ATOM 1369 C CA . MET A 1 180 ? 2.581 4.263 5.734 1.00 93.25 180 MET A CA 1
ATOM 1370 C C . MET A 1 180 ? 3.154 5.372 4.841 1.00 93.25 180 MET A C 1
ATOM 1372 O O . MET A 1 180 ? 3.718 5.084 3.786 1.00 93.25 180 MET A O 1
ATOM 1376 N N . LYS A 1 181 ? 3.134 6.626 5.313 1.00 90.38 181 LYS A N 1
ATOM 1377 C CA . LYS A 1 181 ? 3.721 7.781 4.602 1.00 90.38 181 LYS A CA 1
ATOM 1378 C C . LYS A 1 181 ? 5.232 7.663 4.380 1.00 90.38 181 LYS A C 1
ATOM 1380 O O . LYS A 1 181 ? 5.773 8.291 3.469 1.00 90.38 181 LYS A O 1
ATOM 1385 N N . ASN A 1 182 ? 5.933 6.924 5.241 1.00 87.88 182 ASN A N 1
ATOM 1386 C CA . ASN A 1 182 ? 7.375 6.720 5.107 1.00 87.88 182 ASN A CA 1
ATOM 1387 C C . ASN A 1 182 ? 7.708 5.715 3.996 1.00 87.88 182 ASN A C 1
ATOM 1389 O O . ASN A 1 182 ? 8.714 5.898 3.311 1.00 87.88 182 ASN A O 1
ATOM 1393 N N . VAL A 1 183 ? 6.857 4.704 3.785 1.00 88.75 183 VAL A N 1
ATOM 1394 C CA . VAL A 1 183 ? 7.056 3.679 2.747 1.00 88.75 183 VAL A CA 1
ATOM 1395 C C . VAL A 1 183 ? 6.697 4.180 1.354 1.00 88.75 183 VAL A C 1
ATOM 1397 O O . VAL A 1 183 ? 7.423 3.873 0.412 1.00 88.75 183 VAL A O 1
ATOM 1400 N N . ASP A 1 184 ? 5.649 4.997 1.222 1.00 76.25 184 ASP A N 1
ATOM 1401 C CA . ASP A 1 184 ? 5.203 5.557 -0.067 1.00 76.25 184 ASP A CA 1
ATOM 1402 C C . ASP A 1 184 ? 6.345 6.252 -0.841 1.00 76.25 184 ASP A C 1
ATOM 1404 O O . ASP A 1 184 ? 6.450 6.207 -2.063 1.00 76.25 184 ASP A O 1
ATOM 1408 N N . LYS A 1 185 ? 7.315 6.807 -0.110 1.00 68.25 185 LYS A N 1
ATOM 1409 C CA . LYS A 1 185 ? 8.483 7.476 -0.693 1.00 68.25 185 LYS A CA 1
ATOM 1410 C C . LYS A 1 185 ? 9.579 6.517 -1.171 1.00 68.25 185 LYS A C 1
ATOM 1412 O O . LYS A 1 185 ? 10.448 6.956 -1.926 1.00 68.25 185 LYS A O 1
ATOM 1417 N N . LYS A 1 186 ? 9.616 5.264 -0.690 1.00 78.38 186 LYS A N 1
ATOM 1418 C CA . LYS A 1 186 ? 10.721 4.303 -0.890 1.00 78.38 186 LYS A CA 1
ATOM 1419 C C . LYS A 1 186 ? 10.298 2.832 -0.712 1.00 78.38 186 LYS A C 1
ATOM 1421 O O . LYS A 1 186 ? 10.633 2.198 0.284 1.00 78.38 186 LYS A O 1
ATOM 1426 N N . LEU A 1 187 ? 9.710 2.219 -1.739 1.00 86.69 187 LEU A N 1
ATOM 1427 C CA . LEU A 1 187 ? 9.409 0.769 -1.745 1.00 86.69 187 LEU A CA 1
ATOM 1428 C C . LEU A 1 187 ? 10.645 -0.150 -1.817 1.00 86.69 187 LEU A C 1
ATOM 1430 O O . LEU A 1 187 ? 10.544 -1.372 -1.736 1.00 86.69 187 LEU A O 1
ATOM 1434 N N . GLU A 1 188 ? 11.826 0.431 -2.001 1.00 89.00 188 GLU A N 1
ATOM 1435 C CA . GLU A 1 188 ? 13.123 -0.252 -1.943 1.00 89.00 188 GLU A CA 1
ATOM 1436 C C . GLU A 1 188 ? 13.687 -0.374 -0.520 1.00 89.00 188 GLU A C 1
ATOM 1438 O O . GLU A 1 188 ? 14.624 -1.141 -0.298 1.00 89.00 188 GLU A O 1
ATOM 1443 N N . ASP A 1 189 ? 13.125 0.362 0.440 1.00 89.88 189 ASP A N 1
ATOM 1444 C CA . ASP A 1 189 ? 13.592 0.395 1.820 1.00 89.88 189 ASP A CA 1
ATOM 1445 C C . ASP A 1 189 ? 12.940 -0.731 2.637 1.00 89.88 189 ASP A C 1
ATOM 1447 O O . ASP A 1 189 ? 11.763 -0.672 3.006 1.00 89.88 189 ASP A O 1
ATOM 1451 N N . LYS A 1 190 ? 13.722 -1.784 2.904 1.00 89.50 190 LYS A N 1
ATOM 1452 C CA . LYS A 1 190 ? 13.267 -2.935 3.693 1.00 89.50 190 LYS A CA 1
ATOM 1453 C C . LYS A 1 190 ? 12.892 -2.524 5.120 1.00 89.50 190 LYS A C 1
ATOM 1455 O O . LYS A 1 190 ? 11.907 -3.034 5.650 1.00 89.50 190 LYS A O 1
ATOM 1460 N N . ASP A 1 191 ? 13.647 -1.614 5.727 1.00 89.62 191 ASP A N 1
ATOM 1461 C CA . ASP A 1 191 ? 13.446 -1.229 7.124 1.00 89.62 191 ASP A CA 1
ATOM 1462 C C . ASP A 1 191 ? 12.170 -0.395 7.272 1.00 89.62 191 ASP A C 1
ATOM 1464 O O . ASP A 1 191 ? 11.405 -0.591 8.218 1.00 89.62 191 ASP A O 1
ATOM 1468 N N . ALA A 1 192 ? 11.881 0.474 6.297 1.00 91.19 192 ALA A N 1
ATOM 1469 C CA . ALA A 1 192 ? 10.619 1.209 6.248 1.00 91.19 192 ALA A CA 1
ATOM 1470 C C . ALA A 1 192 ? 9.413 0.265 6.108 1.00 91.19 192 ALA A C 1
ATOM 1472 O O . ALA A 1 192 ? 8.413 0.434 6.812 1.00 91.19 192 ALA A O 1
ATOM 1473 N N . LEU A 1 193 ? 9.509 -0.748 5.238 1.00 91.94 193 LEU A N 1
ATOM 1474 C CA . LEU A 1 193 ? 8.436 -1.723 5.043 1.00 91.94 193 LEU A CA 1
ATOM 1475 C C . LEU A 1 193 ? 8.212 -2.579 6.301 1.00 91.94 193 LEU A C 1
ATOM 1477 O O . LEU A 1 193 ? 7.070 -2.756 6.720 1.00 91.94 193 LEU A O 1
ATOM 1481 N N . ALA A 1 194 ? 9.285 -3.023 6.960 1.00 91.00 194 ALA A N 1
ATOM 1482 C CA . ALA A 1 194 ? 9.204 -3.750 8.228 1.00 91.00 194 ALA A CA 1
ATOM 1483 C C . ALA A 1 194 ? 8.617 -2.882 9.358 1.00 91.00 194 ALA A C 1
ATOM 1485 O O . ALA A 1 194 ? 7.804 -3.347 10.160 1.00 91.00 194 ALA A O 1
ATOM 1486 N N . ALA A 1 195 ? 8.979 -1.597 9.422 1.00 92.31 195 ALA A N 1
ATOM 1487 C CA . ALA A 1 195 ? 8.392 -0.655 10.374 1.00 92.31 195 ALA A CA 1
ATOM 1488 C C . ALA A 1 195 ? 6.884 -0.471 10.139 1.00 92.31 195 ALA A C 1
ATOM 1490 O O . ALA A 1 195 ? 6.112 -0.458 11.102 1.00 92.31 195 ALA A O 1
ATOM 1491 N N . LEU A 1 196 ? 6.455 -0.388 8.874 1.00 94.50 196 LEU A N 1
ATOM 1492 C CA . LEU A 1 196 ? 5.039 -0.379 8.517 1.00 94.50 196 LEU A CA 1
ATOM 1493 C C . LEU A 1 196 ? 4.343 -1.660 8.970 1.00 94.50 196 LEU A C 1
ATOM 1495 O O . LEU A 1 196 ? 3.318 -1.569 9.637 1.00 94.50 196 LEU A O 1
ATOM 1499 N N . GLU A 1 197 ? 4.885 -2.836 8.660 1.00 92.94 197 GLU A N 1
ATOM 1500 C CA . GLU A 1 197 ? 4.297 -4.110 9.088 1.00 92.94 197 GLU A CA 1
ATOM 1501 C C . GLU A 1 197 ? 4.120 -4.177 10.605 1.00 92.94 197 GLU A C 1
ATOM 1503 O O . GLU A 1 197 ? 3.042 -4.524 11.087 1.00 92.94 197 GLU A O 1
ATOM 1508 N N . ASN A 1 198 ? 5.135 -3.770 11.367 1.00 93.25 198 ASN A N 1
ATOM 1509 C CA . ASN A 1 198 ? 5.067 -3.734 12.825 1.00 93.25 198 ASN A CA 1
ATOM 1510 C C . ASN A 1 198 ? 3.984 -2.768 13.330 1.00 93.25 198 ASN A C 1
ATOM 1512 O O . ASN A 1 198 ? 3.204 -3.122 14.219 1.00 93.25 198 ASN A O 1
ATOM 1516 N N . ALA A 1 199 ? 3.884 -1.572 12.744 1.00 96.19 199 ALA A N 1
ATOM 1517 C CA . ALA A 1 199 ? 2.849 -0.604 13.099 1.00 96.19 199 ALA A CA 1
ATOM 1518 C C . ALA A 1 199 ? 1.439 -1.117 12.747 1.00 96.19 199 ALA A C 1
ATOM 1520 O O . ALA A 1 199 ? 0.514 -0.999 13.553 1.00 96.19 199 ALA A O 1
ATOM 1521 N N . GLN A 1 200 ? 1.275 -1.749 11.581 1.00 96.19 200 GLN A N 1
ATOM 1522 C CA . GLN A 1 200 ? 0.007 -2.339 11.152 1.00 96.19 200 GLN A CA 1
ATOM 1523 C C . GLN A 1 200 ? -0.367 -3.566 12.007 1.00 96.19 200 GLN A C 1
ATOM 1525 O O . GLN A 1 200 ? -1.551 -3.759 12.291 1.00 96.19 200 GLN A O 1
ATOM 1530 N N . ARG A 1 201 ? 0.602 -4.370 12.461 1.00 94.62 201 ARG A N 1
ATOM 1531 C CA . ARG A 1 201 ? 0.378 -5.502 13.377 1.00 94.62 201 ARG A CA 1
ATOM 1532 C C . ARG A 1 201 ? -0.079 -5.023 14.753 1.00 94.62 201 ARG A C 1
ATOM 1534 O O . ARG A 1 201 ? -1.055 -5.548 15.279 1.00 94.62 201 ARG A O 1
ATOM 1541 N N . SER A 1 202 ? 0.571 -3.993 15.297 1.00 95.06 202 SER A N 1
ATOM 1542 C CA . SER A 1 202 ? 0.168 -3.367 16.564 1.00 95.06 202 SER A CA 1
ATOM 1543 C C . SER A 1 202 ? -1.239 -2.769 16.480 1.00 95.06 202 SER A C 1
ATOM 1545 O O . SER A 1 202 ? -2.055 -2.997 17.369 1.00 95.06 202 SER A O 1
ATOM 1547 N N . LEU A 1 203 ? -1.572 -2.085 15.380 1.00 97.00 203 LEU A N 1
ATOM 1548 C CA . LEU A 1 203 ? -2.925 -1.572 15.162 1.00 97.00 203 LEU A CA 1
ATOM 1549 C C . LEU A 1 203 ? -3.973 -2.689 15.156 1.00 97.00 203 LEU A C 1
ATOM 1551 O O . LEU A 1 203 ? -4.994 -2.572 15.832 1.00 97.00 203 LEU A O 1
ATOM 1555 N N . ARG A 1 204 ? -3.707 -3.779 14.425 1.00 96.06 204 ARG A N 1
ATOM 1556 C CA . ARG A 1 204 ? -4.592 -4.947 14.381 1.00 96.06 204 ARG A CA 1
ATOM 1557 C C . ARG A 1 204 ? -4.785 -5.548 15.771 1.00 96.06 204 ARG A C 1
ATOM 1559 O O . ARG A 1 204 ? -5.919 -5.795 16.156 1.00 96.06 204 ARG A O 1
ATOM 1566 N N . ALA A 1 205 ? -3.702 -5.753 16.521 1.00 95.06 205 ALA A N 1
ATOM 1567 C CA . ALA A 1 205 ? -3.762 -6.305 17.872 1.00 95.06 205 ALA A CA 1
ATOM 1568 C C . ALA A 1 205 ? -4.636 -5.445 18.797 1.00 95.06 205 ALA A C 1
ATOM 1570 O O . ALA A 1 205 ? -5.516 -5.973 19.470 1.00 95.06 205 ALA A O 1
ATOM 1571 N N . ASN A 1 206 ? -4.467 -4.122 18.760 1.00 95.50 206 ASN A N 1
ATOM 1572 C CA . ASN A 1 206 ? -5.219 -3.206 19.617 1.00 95.50 206 ASN A CA 1
ATOM 1573 C C . ASN A 1 206 ? -6.708 -3.151 19.242 1.00 95.50 206 ASN A C 1
ATOM 1575 O O . ASN A 1 206 ? -7.562 -3.086 20.123 1.00 95.50 206 ASN A O 1
ATOM 1579 N N . VAL A 1 207 ? -7.037 -3.228 17.948 1.00 95.62 207 VAL A N 1
ATOM 1580 C CA . VAL A 1 207 ? -8.431 -3.345 17.487 1.00 95.62 207 VAL A CA 1
ATOM 1581 C C . VAL A 1 207 ? -9.043 -4.688 17.904 1.00 95.62 207 VAL A C 1
ATOM 1583 O O . VAL A 1 207 ? -10.178 -4.716 18.370 1.00 95.62 207 VAL A O 1
ATOM 1586 N N . THR A 1 208 ? -8.299 -5.793 17.823 1.00 94.56 208 THR A N 1
ATOM 1587 C CA . THR A 1 208 ? -8.758 -7.093 18.341 1.00 94.56 208 THR A CA 1
ATOM 1588 C C . THR A 1 208 ? -9.034 -7.031 19.845 1.00 94.56 208 THR A C 1
ATOM 1590 O O . THR A 1 208 ? -10.064 -7.532 20.293 1.00 94.56 208 THR A O 1
ATOM 1593 N N . SER A 1 209 ? -8.173 -6.368 20.622 1.00 92.62 209 SER A N 1
ATOM 1594 C CA . SER A 1 209 ? -8.404 -6.139 22.053 1.00 92.62 209 SER A CA 1
ATOM 1595 C C . SER A 1 209 ? -9.672 -5.318 22.315 1.00 92.62 209 SER A C 1
ATOM 1597 O O . SER A 1 209 ? -10.417 -5.645 23.236 1.00 92.62 209 SER A O 1
ATOM 1599 N N . LEU A 1 210 ? -9.977 -4.308 21.484 1.00 92.44 210 LEU A N 1
ATOM 1600 C CA . LEU A 1 210 ? -11.255 -3.584 21.565 1.00 92.44 210 LEU A CA 1
ATOM 1601 C C . LEU A 1 210 ? -12.454 -4.494 21.308 1.00 92.44 210 LEU A C 1
ATOM 1603 O O . LEU A 1 210 ? -13.453 -4.385 22.014 1.00 92.44 210 LEU A O 1
ATOM 1607 N N . PHE A 1 211 ? -12.370 -5.397 20.329 1.00 94.00 211 PHE A N 1
ATOM 1608 C CA . PHE A 1 211 ? -13.441 -6.369 20.107 1.00 94.00 211 PHE A CA 1
ATOM 1609 C C . PHE A 1 211 ? -13.625 -7.307 21.307 1.00 94.00 211 PHE A C 1
ATOM 1611 O O . PHE A 1 211 ? -14.757 -7.656 21.635 1.00 94.00 211 PHE A O 1
ATOM 1618 N N . GLY A 1 212 ? -12.543 -7.630 22.022 1.00 92.81 212 GLY A N 1
ATOM 1619 C CA . GLY A 1 212 ? -12.586 -8.388 23.275 1.00 92.81 212 GLY A CA 1
ATOM 1620 C C . GLY A 1 212 ? -13.360 -7.701 24.407 1.00 92.81 212 GLY A C 1
ATOM 1621 O O . GLY A 1 212 ? -13.939 -8.387 25.247 1.00 92.81 212 GLY A O 1
ATOM 1622 N N . LEU A 1 213 ? -13.476 -6.364 24.414 1.00 91.12 213 LEU A N 1
ATOM 1623 C CA . LEU A 1 213 ? -14.294 -5.657 25.413 1.00 91.12 213 LEU A CA 1
ATOM 1624 C C . LEU A 1 213 ? -15.772 -6.069 25.346 1.00 91.12 213 LEU A C 1
ATOM 1626 O O . LEU A 1 213 ? -16.459 -6.057 26.366 1.00 91.12 213 LEU A O 1
ATOM 1630 N N . ALA A 1 214 ? -16.263 -6.504 24.183 1.00 91.44 214 ALA A N 1
ATOM 1631 C CA . ALA A 1 214 ? -17.636 -6.980 24.031 1.00 91.44 214 ALA A CA 1
ATOM 1632 C C . ALA A 1 214 ? -17.967 -8.194 24.925 1.00 91.44 214 ALA A C 1
ATOM 1634 O O . ALA A 1 214 ? -19.139 -8.457 25.190 1.00 91.44 214 ALA A O 1
ATOM 1635 N N . GLU A 1 215 ? -16.967 -8.931 25.422 1.00 93.62 215 GLU A N 1
ATOM 1636 C CA . GLU A 1 215 ? -17.180 -10.014 26.391 1.00 93.62 215 GLU A CA 1
ATOM 1637 C C . GLU A 1 215 ? -17.618 -9.491 27.765 1.00 93.62 215 GLU A C 1
ATOM 1639 O O . GLU A 1 215 ? -18.471 -10.099 28.411 1.00 93.62 215 GLU A O 1
ATOM 1644 N N . ASN A 1 216 ? -17.090 -8.336 28.177 1.00 93.56 216 ASN A N 1
ATOM 1645 C CA . ASN A 1 216 ? -17.398 -7.705 29.462 1.00 93.56 216 ASN A CA 1
ATOM 1646 C C . ASN A 1 216 ? -18.628 -6.789 29.392 1.00 93.56 216 ASN A C 1
ATOM 1648 O O . ASN A 1 216 ? -19.262 -6.527 30.413 1.00 93.56 216 ASN A O 1
ATOM 1652 N N . TYR A 1 217 ? -18.991 -6.329 28.190 1.00 95.31 217 TYR A N 1
ATOM 1653 C CA . TYR A 1 217 ? -20.098 -5.400 27.959 1.00 95.31 217 TYR A CA 1
ATOM 1654 C C . TYR A 1 217 ? -21.135 -6.006 26.989 1.00 95.31 217 TYR A C 1
ATOM 1656 O O . TYR A 1 217 ? -21.104 -5.722 25.789 1.00 95.31 217 TYR A O 1
ATOM 1664 N N . PRO A 1 218 ? -22.111 -6.806 27.473 1.00 94.62 218 PRO A N 1
ATOM 1665 C CA . PRO A 1 218 ? -23.090 -7.486 26.616 1.00 94.62 218 PRO A CA 1
ATOM 1666 C C . PRO A 1 218 ? -23.916 -6.551 25.723 1.00 94.62 218 PRO A C 1
ATOM 1668 O O . PRO A 1 218 ? -24.254 -6.921 24.604 1.00 94.62 218 PRO A O 1
ATOM 1671 N N . GLN A 1 219 ? -24.205 -5.333 26.195 1.00 93.56 219 GLN A N 1
ATOM 1672 C CA . GLN A 1 219 ? -24.947 -4.325 25.426 1.00 93.56 219 GLN A CA 1
ATOM 1673 C C . GLN A 1 219 ? -24.175 -3.867 24.177 1.00 93.56 219 GLN A C 1
ATOM 1675 O O . GLN A 1 219 ? -24.778 -3.673 23.124 1.00 93.56 219 GLN A O 1
ATOM 1680 N N . LEU A 1 220 ? -22.843 -3.752 24.277 1.00 94.25 220 LEU A N 1
ATOM 1681 C CA . LEU A 1 220 ? -21.962 -3.442 23.148 1.00 94.25 220 LEU A CA 1
ATOM 1682 C C . LEU A 1 220 ? -21.921 -4.609 22.156 1.00 94.25 220 LEU A C 1
ATOM 1684 O O . LEU A 1 220 ? -22.007 -4.401 20.949 1.00 94.25 220 LEU A O 1
ATOM 1688 N N . ARG A 1 221 ? -21.841 -5.843 22.667 1.00 92.81 221 ARG A N 1
ATOM 1689 C CA . ARG A 1 221 ? -21.806 -7.064 21.848 1.00 92.81 221 ARG A CA 1
ATOM 1690 C C . ARG A 1 221 ? -23.019 -7.200 20.930 1.00 92.81 221 ARG A C 1
ATOM 1692 O O . ARG A 1 221 ? -22.887 -7.723 19.830 1.00 92.81 221 ARG A O 1
ATOM 1699 N N . SER A 1 222 ? -24.189 -6.768 21.391 1.00 93.75 222 SER A N 1
ATOM 1700 C CA . SER A 1 222 ? -25.435 -6.812 20.621 1.00 93.75 222 SER A CA 1
ATOM 1701 C C . SER A 1 222 ? -25.713 -5.547 19.809 1.00 93.75 222 SER A C 1
ATOM 1703 O O . SER A 1 222 ? -26.760 -5.466 19.175 1.00 93.75 222 SER A O 1
ATOM 1705 N N . ALA A 1 223 ? -24.841 -4.538 19.846 1.00 94.62 223 ALA A N 1
ATOM 1706 C CA . ALA A 1 223 ? -25.065 -3.311 19.098 1.00 94.62 223 ALA A CA 1
ATOM 1707 C C . ALA A 1 223 ? -24.844 -3.557 17.595 1.00 94.62 223 ALA A C 1
ATOM 1709 O O . ALA A 1 223 ? -23.735 -3.879 17.170 1.00 94.62 223 ALA A O 1
ATOM 1710 N N . ASP A 1 224 ? -25.878 -3.341 16.777 1.00 95.44 224 ASP A N 1
ATOM 1711 C CA . ASP A 1 224 ? -25.827 -3.577 15.324 1.00 95.44 224 ASP A CA 1
ATOM 1712 C C . ASP A 1 224 ? -24.669 -2.829 14.637 1.00 95.44 224 ASP A C 1
ATOM 1714 O O . ASP A 1 224 ? -23.987 -3.374 13.764 1.00 95.44 224 ASP A O 1
ATOM 1718 N N . ASN A 1 225 ? -24.394 -1.592 15.068 1.00 93.44 225 ASN A N 1
ATOM 1719 C CA . ASN A 1 225 ? -23.281 -0.786 14.554 1.00 93.44 225 ASN A CA 1
ATOM 1720 C C . ASN A 1 225 ? -21.915 -1.413 14.871 1.00 93.44 225 ASN A C 1
ATOM 1722 O O . ASN A 1 225 ? -21.004 -1.353 14.047 1.00 93.44 225 ASN A O 1
ATOM 1726 N N . PHE A 1 226 ? -21.771 -2.034 16.045 1.00 96.44 226 PHE A N 1
ATOM 1727 C CA . PHE A 1 226 ? -20.530 -2.681 16.467 1.00 96.44 226 PHE A CA 1
ATOM 1728 C C . PHE A 1 226 ? -20.272 -3.963 15.671 1.00 96.44 226 PHE A C 1
ATOM 1730 O O . PHE A 1 226 ? -19.173 -4.137 15.148 1.00 96.44 226 PHE A O 1
ATOM 1737 N N . LEU A 1 227 ? -21.299 -4.804 15.501 1.00 95.88 227 LEU A N 1
ATOM 1738 C CA . LEU A 1 227 ? -21.231 -6.011 14.668 1.00 95.88 227 LEU A CA 1
ATOM 1739 C C . LEU A 1 227 ? -20.913 -5.666 13.206 1.00 95.88 227 LEU A C 1
ATOM 1741 O O . LEU A 1 227 ? -20.015 -6.248 12.605 1.00 95.88 227 LEU A O 1
ATOM 1745 N N . THR A 1 228 ? -21.568 -4.636 12.663 1.00 97.19 228 THR A N 1
ATOM 1746 C CA . THR A 1 228 ? -21.299 -4.156 11.299 1.00 97.19 228 THR A CA 1
ATOM 1747 C C . THR A 1 228 ? -19.846 -3.708 11.131 1.00 97.19 228 THR A C 1
ATOM 1749 O O . THR A 1 228 ? -19.212 -4.005 10.117 1.00 97.19 228 THR A O 1
ATOM 1752 N N . LEU A 1 229 ? -19.297 -2.980 12.108 1.00 96.88 229 LEU A N 1
ATOM 1753 C CA . LEU A 1 229 ? -17.898 -2.561 12.073 1.00 96.88 229 LEU A CA 1
ATOM 1754 C C . LEU A 1 229 ? -16.959 -3.762 12.180 1.00 96.88 229 LEU A C 1
ATOM 1756 O O . LEU A 1 229 ? -15.994 -3.823 11.424 1.00 96.88 229 LEU A O 1
ATOM 1760 N N . GLN A 1 230 ? -17.251 -4.729 13.051 1.00 96.25 230 GLN A N 1
ATOM 1761 C CA . GLN A 1 230 ? -16.480 -5.968 13.162 1.00 96.25 230 GLN A CA 1
ATOM 1762 C C . GLN A 1 230 ? -16.371 -6.690 11.810 1.00 96.25 230 GLN A C 1
ATOM 1764 O O . GLN A 1 230 ? -15.256 -6.960 11.358 1.00 96.25 230 GLN A O 1
ATOM 1769 N N . ASP A 1 231 ? -17.494 -6.874 11.113 1.00 97.06 231 ASP A N 1
ATOM 1770 C CA . ASP A 1 231 ? -17.535 -7.484 9.778 1.00 97.06 231 ASP A CA 1
ATOM 1771 C C . ASP A 1 231 ? -16.730 -6.674 8.745 1.00 97.06 231 ASP A C 1
ATOM 1773 O O . ASP A 1 231 ? -16.004 -7.220 7.909 1.00 97.06 231 ASP A O 1
ATOM 1777 N N . GLN A 1 232 ? -16.824 -5.340 8.792 1.00 97.69 232 GLN A N 1
ATOM 1778 C CA . GLN A 1 232 ? -16.063 -4.458 7.902 1.00 97.69 232 GLN A CA 1
ATOM 1779 C C . GLN A 1 232 ? -14.555 -4.522 8.164 1.00 97.69 232 GLN A C 1
ATOM 1781 O O . GLN A 1 232 ? -13.771 -4.477 7.206 1.00 97.69 232 GLN A O 1
ATOM 1786 N N . PHE A 1 233 ? -14.142 -4.618 9.429 1.00 96.69 233 PHE A N 1
ATOM 1787 C CA . PHE A 1 233 ? -12.745 -4.788 9.815 1.00 96.69 233 PHE A CA 1
ATOM 1788 C C . PHE A 1 233 ? -12.215 -6.138 9.338 1.00 96.69 233 PHE A C 1
ATOM 1790 O O . PHE A 1 233 ? -11.193 -6.160 8.655 1.00 96.69 233 PHE A O 1
ATOM 1797 N N . GLU A 1 234 ? -12.927 -7.238 9.592 1.00 96.19 234 GLU A N 1
ATOM 1798 C CA . GLU A 1 234 ? -12.547 -8.571 9.110 1.00 96.19 234 GLU A CA 1
ATOM 1799 C C . GLU A 1 234 ? -12.434 -8.608 7.578 1.00 96.19 234 GLU A C 1
ATOM 1801 O O . GLU A 1 234 ? -11.419 -9.041 7.021 1.00 96.19 234 GLU A O 1
ATOM 1806 N N . GLY A 1 235 ? -13.433 -8.066 6.877 1.00 97.25 235 GLY A N 1
ATOM 1807 C CA . GLY A 1 235 ? -13.408 -7.961 5.421 1.00 97.25 235 GLY A CA 1
ATOM 1808 C C . GLY A 1 235 ? -12.233 -7.126 4.903 1.00 97.25 235 GLY A C 1
ATOM 1809 O O . GLY A 1 235 ? -11.684 -7.421 3.838 1.00 97.25 235 GLY A O 1
ATOM 1810 N N . THR A 1 236 ? -11.814 -6.104 5.654 1.00 97.38 236 THR A N 1
ATOM 1811 C CA . THR A 1 236 ? -10.638 -5.290 5.320 1.00 97.38 236 THR A CA 1
ATOM 1812 C C . THR A 1 236 ? -9.336 -6.054 5.584 1.00 97.38 236 THR A C 1
ATOM 1814 O O . THR A 1 236 ? -8.464 -6.037 4.721 1.00 97.38 236 THR A O 1
ATOM 1817 N N . GLU A 1 237 ? -9.217 -6.799 6.688 1.00 95.62 237 GLU A N 1
ATOM 1818 C CA . GLU A 1 237 ? -8.054 -7.659 6.973 1.00 95.62 237 GLU A CA 1
ATOM 1819 C C . GLU A 1 237 ? -7.837 -8.715 5.886 1.00 95.62 237 GLU A C 1
ATOM 1821 O O . GLU A 1 237 ? -6.717 -8.909 5.410 1.00 95.62 237 GLU A O 1
ATOM 1826 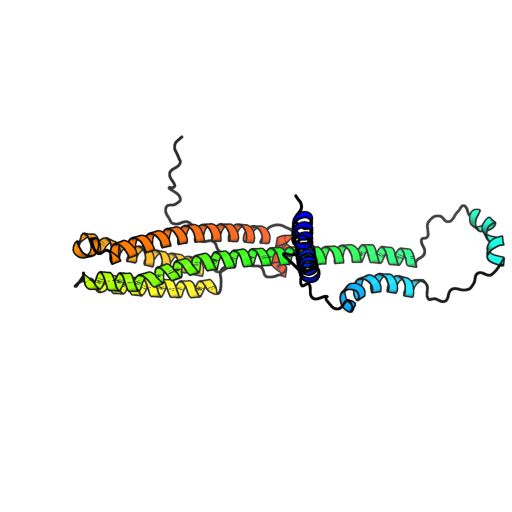N N . ASN A 1 238 ? -8.909 -9.360 5.422 1.00 95.81 238 ASN A N 1
ATOM 1827 C CA . ASN A 1 238 ? -8.797 -10.331 4.339 1.00 95.81 238 ASN A CA 1
ATOM 1828 C C . ASN A 1 238 ? -8.289 -9.679 3.039 1.00 95.81 238 ASN A C 1
ATOM 1830 O O . ASN A 1 238 ? -7.401 -10.208 2.368 1.00 95.81 238 ASN A O 1
ATOM 1834 N N . ARG A 1 239 ? -8.800 -8.489 2.696 1.00 97.44 239 ARG A N 1
ATOM 1835 C CA . ARG A 1 239 ? -8.342 -7.732 1.519 1.00 97.44 239 ARG A CA 1
ATOM 1836 C C . ARG A 1 239 ? -6.893 -7.273 1.646 1.00 97.44 239 ARG A C 1
ATOM 1838 O O . ARG A 1 239 ? -6.175 -7.327 0.652 1.00 97.44 239 ARG A O 1
ATOM 1845 N N . ILE A 1 240 ? -6.458 -6.870 2.842 1.00 96.38 240 ILE A N 1
ATOM 1846 C CA . ILE A 1 240 ? -5.056 -6.544 3.137 1.00 96.38 240 ILE A CA 1
ATOM 1847 C C . ILE A 1 240 ? -4.168 -7.755 2.843 1.00 96.38 240 ILE A C 1
ATOM 1849 O O . ILE A 1 240 ? -3.179 -7.617 2.128 1.00 96.38 240 ILE A O 1
ATOM 1853 N N . ASN A 1 241 ? -4.533 -8.942 3.335 1.00 94.69 241 ASN A N 1
ATOM 1854 C CA . ASN A 1 241 ? -3.746 -10.157 3.113 1.00 94.69 241 ASN A CA 1
ATOM 1855 C C . ASN A 1 241 ? -3.617 -10.482 1.620 1.00 94.69 241 ASN A C 1
ATOM 1857 O O . ASN A 1 241 ? -2.514 -10.717 1.127 1.00 94.69 241 ASN A O 1
ATOM 1861 N N . VAL A 1 242 ? -4.728 -10.428 0.879 1.00 95.88 242 VAL A N 1
ATOM 1862 C CA . VAL A 1 242 ? -4.727 -10.645 -0.576 1.00 95.88 242 VAL A CA 1
ATOM 1863 C C . VAL A 1 242 ? -3.878 -9.596 -1.298 1.00 95.88 242 VAL A C 1
ATOM 1865 O O . VAL A 1 242 ? -3.075 -9.952 -2.160 1.00 95.88 242 VAL A O 1
ATOM 1868 N N . ALA A 1 243 ? -3.996 -8.319 -0.927 1.00 96.56 243 ALA A N 1
ATOM 1869 C CA . ALA A 1 243 ? -3.215 -7.241 -1.526 1.00 96.56 243 ALA A CA 1
ATOM 1870 C C . ALA A 1 243 ? -1.707 -7.392 -1.251 1.00 96.56 243 ALA A C 1
ATOM 1872 O O . ALA A 1 243 ? -0.908 -7.217 -2.168 1.00 96.56 243 ALA A O 1
ATOM 1873 N N . ARG A 1 244 ? -1.304 -7.784 -0.030 1.00 95.62 244 ARG A N 1
ATOM 1874 C CA . ARG A 1 244 ? 0.105 -8.060 0.318 1.00 95.62 244 ARG A CA 1
ATOM 1875 C C . ARG A 1 244 ? 0.670 -9.221 -0.500 1.00 95.62 244 ARG A C 1
ATOM 1877 O O . ARG A 1 244 ? 1.791 -9.125 -0.994 1.00 95.62 244 ARG A O 1
ATOM 1884 N N . MET A 1 245 ? -0.100 -10.297 -0.678 1.00 94.50 245 MET A N 1
ATOM 1885 C CA . MET A 1 245 ? 0.311 -11.428 -1.520 1.00 94.50 245 MET A CA 1
ATOM 1886 C C . MET A 1 245 ? 0.489 -11.007 -2.982 1.00 94.50 245 MET A C 1
ATOM 1888 O O . MET A 1 245 ? 1.525 -11.304 -3.575 1.00 94.50 245 MET A O 1
ATOM 1892 N N . ALA A 1 246 ? -0.478 -10.271 -3.538 1.00 95.50 246 ALA A N 1
ATOM 1893 C CA . ALA A 1 246 ? -0.406 -9.761 -4.905 1.00 95.50 246 ALA A CA 1
ATOM 1894 C C . ALA A 1 246 ? 0.793 -8.816 -5.103 1.00 95.50 246 ALA A C 1
ATOM 1896 O O . ALA A 1 246 ? 1.519 -8.947 -6.084 1.00 95.50 246 ALA A O 1
ATOM 1897 N N . PHE A 1 247 ? 1.056 -7.921 -4.146 1.00 96.25 247 PHE A N 1
ATOM 1898 C CA . PHE A 1 247 ? 2.243 -7.062 -4.151 1.00 96.25 247 PHE A CA 1
ATOM 1899 C C . PHE A 1 247 ? 3.542 -7.874 -4.128 1.00 96.25 247 PHE A C 1
ATOM 1901 O O . PHE A 1 247 ? 4.448 -7.628 -4.918 1.00 96.25 247 PHE A O 1
ATOM 1908 N N . ASN A 1 248 ? 3.643 -8.884 -3.265 1.00 95.75 248 ASN A N 1
ATOM 1909 C CA . ASN A 1 248 ? 4.831 -9.734 -3.218 1.00 95.75 248 ASN A CA 1
ATOM 1910 C C . ASN A 1 248 ? 5.060 -10.492 -4.533 1.00 95.75 248 ASN A C 1
ATOM 1912 O O . ASN A 1 248 ? 6.209 -10.667 -4.947 1.00 95.75 248 ASN A O 1
ATOM 1916 N N . GLU A 1 249 ? 3.990 -10.925 -5.201 1.00 96.06 249 GLU A N 1
ATOM 1917 C CA . GLU A 1 249 ? 4.067 -11.570 -6.510 1.00 96.06 249 GLU A CA 1
ATOM 1918 C C . GLU A 1 249 ? 4.544 -10.605 -7.606 1.00 96.06 249 GLU A C 1
ATOM 1920 O O . GLU A 1 249 ? 5.497 -10.930 -8.320 1.00 96.06 249 GLU A O 1
ATOM 1925 N N . THR A 1 250 ? 3.989 -9.392 -7.691 1.00 95.81 250 THR A N 1
ATOM 1926 C CA . THR A 1 250 ? 4.446 -8.391 -8.672 1.00 95.81 250 THR A CA 1
ATOM 1927 C C . THR A 1 250 ? 5.887 -7.955 -8.406 1.00 95.81 250 THR A C 1
ATOM 1929 O O . THR A 1 250 ? 6.699 -7.888 -9.334 1.00 95.81 250 THR A O 1
ATOM 1932 N N . VAL A 1 251 ? 6.268 -7.765 -7.137 1.00 96.00 251 VAL A N 1
ATOM 1933 C CA . VAL A 1 251 ? 7.655 -7.479 -6.738 1.00 96.00 251 VAL A CA 1
ATOM 1934 C C . VAL A 1 251 ? 8.582 -8.633 -7.101 1.00 96.00 251 VAL A C 1
ATOM 1936 O O . VAL A 1 251 ? 9.712 -8.396 -7.532 1.00 96.00 251 VAL A O 1
ATOM 1939 N N . ARG A 1 252 ? 8.150 -9.892 -6.959 1.00 95.31 252 ARG A N 1
ATOM 1940 C CA . ARG A 1 252 ? 8.933 -11.061 -7.386 1.00 95.31 252 ARG A CA 1
ATOM 1941 C C . ARG A 1 252 ? 9.208 -11.016 -8.877 1.00 95.31 252 ARG A C 1
ATOM 1943 O O . ARG A 1 252 ? 10.360 -11.214 -9.271 1.00 95.31 252 ARG A O 1
ATOM 1950 N N . ASP A 1 253 ? 8.199 -10.729 -9.680 1.00 95.44 253 ASP A N 1
ATOM 1951 C CA . ASP A 1 253 ? 8.326 -10.698 -11.131 1.00 95.44 253 ASP A CA 1
ATOM 1952 C C . ASP A 1 253 ? 9.217 -9.534 -11.592 1.00 95.44 253 ASP A C 1
ATOM 1954 O O . ASP A 1 253 ? 10.130 -9.741 -12.400 1.00 95.44 253 ASP A O 1
ATOM 1958 N N . TYR A 1 254 ? 9.053 -8.347 -11.004 1.00 95.94 254 TYR A N 1
ATOM 1959 C CA . TYR A 1 254 ? 9.921 -7.187 -11.224 1.00 95.94 254 TYR A CA 1
ATOM 1960 C C . TYR A 1 254 ? 11.377 -7.451 -10.788 1.00 95.94 254 TYR A C 1
ATOM 1962 O O . TYR A 1 254 ? 12.322 -7.278 -11.564 1.00 95.94 254 TYR A O 1
ATOM 1970 N N . ASN A 1 255 ? 11.587 -7.956 -9.569 1.00 95.38 255 ASN A N 1
ATOM 1971 C CA . ASN A 1 255 ? 12.917 -8.293 -9.055 1.00 95.38 255 ASN A CA 1
ATOM 1972 C C . ASN A 1 255 ? 13.579 -9.427 -9.860 1.00 95.38 255 ASN A C 1
ATOM 1974 O O . ASN A 1 255 ? 14.804 -9.506 -9.924 1.00 95.38 255 ASN A O 1
ATOM 1978 N N . SER A 1 256 ? 12.800 -10.334 -10.458 1.00 94.81 256 SER A N 1
ATOM 1979 C CA . SER A 1 256 ? 13.317 -11.371 -11.358 1.00 94.81 256 SER A CA 1
ATOM 1980 C C . SER A 1 256 ? 13.775 -10.768 -12.686 1.00 94.81 256 SER A C 1
ATOM 1982 O O . SER A 1 256 ? 14.877 -11.072 -13.145 1.00 94.81 256 SER A O 1
ATOM 1984 N N . ALA A 1 257 ? 12.965 -9.885 -13.280 1.00 92.94 257 ALA A N 1
ATOM 1985 C CA . ALA A 1 257 ? 13.268 -9.217 -14.545 1.00 92.94 257 ALA A CA 1
ATOM 1986 C C . ALA A 1 257 ? 14.521 -8.331 -14.452 1.00 92.94 257 ALA A C 1
ATOM 1988 O O . ALA A 1 257 ? 15.375 -8.377 -15.334 1.00 92.94 257 ALA A O 1
ATOM 1989 N N . THR A 1 258 ? 14.691 -7.613 -13.340 1.00 93.12 258 THR A N 1
ATOM 1990 C CA . THR A 1 258 ? 15.886 -6.789 -13.073 1.00 93.12 258 THR A CA 1
ATOM 1991 C C . THR A 1 258 ? 17.151 -7.606 -12.791 1.00 93.12 258 THR A C 1
ATOM 1993 O O . THR A 1 258 ? 18.252 -7.066 -12.844 1.00 93.12 258 THR A O 1
ATOM 1996 N N . ARG A 1 259 ? 17.039 -8.911 -12.498 1.00 92.44 259 ARG A N 1
ATOM 1997 C CA . ARG A 1 259 ? 18.185 -9.792 -12.194 1.00 92.44 259 ARG A CA 1
ATOM 1998 C C . ARG A 1 259 ? 18.581 -10.724 -13.336 1.00 92.44 259 ARG A C 1
ATOM 2000 O O . ARG A 1 259 ? 19.696 -11.241 -13.329 1.00 92.44 259 ARG A O 1
ATOM 2007 N N . LYS A 1 260 ? 17.685 -10.986 -14.286 1.00 90.75 260 LYS A N 1
ATOM 2008 C CA . LYS A 1 260 ? 17.943 -11.869 -15.431 1.00 90.75 260 LYS A CA 1
ATOM 2009 C C . LYS A 1 260 ? 18.577 -11.088 -16.576 1.00 90.75 260 LYS A C 1
ATOM 2011 O O . LYS A 1 260 ? 18.190 -9.960 -16.849 1.00 90.75 260 LYS A O 1
ATOM 2016 N N . MET A 1 261 ? 19.521 -11.698 -17.286 1.00 89.31 261 MET A N 1
ATOM 2017 C CA . MET A 1 261 ? 20.033 -11.138 -18.541 1.00 89.31 261 MET A CA 1
ATOM 2018 C C . MET A 1 261 ? 19.000 -11.343 -19.661 1.00 89.31 261 MET A C 1
ATOM 2020 O O . MET A 1 261 ? 18.389 -12.412 -19.707 1.00 89.31 261 MET A O 1
ATOM 2024 N N . PRO A 1 262 ? 18.789 -10.363 -20.562 1.00 85.38 262 PRO A N 1
ATOM 2025 C CA . PRO A 1 262 ? 19.504 -9.081 -20.684 1.00 85.38 262 PRO A CA 1
ATOM 2026 C C . PRO A 1 262 ? 18.984 -7.940 -19.777 1.00 85.38 262 PRO A C 1
ATOM 2028 O O . PRO A 1 262 ? 19.608 -6.882 -19.722 1.00 85.38 262 PRO A O 1
ATOM 2031 N N . GLY A 1 263 ? 17.884 -8.139 -19.041 1.00 87.38 263 GLY A N 1
ATOM 2032 C CA . GLY A 1 263 ? 17.249 -7.129 -18.178 1.00 87.38 263 GLY A CA 1
ATOM 2033 C C . GLY A 1 263 ? 18.152 -6.525 -17.095 1.00 87.38 263 GLY A C 1
ATOM 2034 O O . GLY A 1 263 ? 18.042 -5.336 -16.819 1.00 87.38 263 GLY A O 1
ATOM 2035 N N . ALA A 1 264 ? 19.112 -7.277 -16.550 1.00 90.19 264 ALA A N 1
ATOM 2036 C CA . ALA A 1 264 ? 20.065 -6.769 -15.555 1.00 90.19 264 ALA A CA 1
ATOM 2037 C C . ALA A 1 264 ? 20.948 -5.613 -16.067 1.00 90.19 264 ALA A C 1
ATOM 2039 O O . ALA A 1 264 ? 21.320 -4.738 -15.286 1.00 90.19 264 ALA A O 1
ATOM 2040 N N . LEU A 1 265 ? 21.248 -5.573 -17.372 1.00 87.75 265 LEU A N 1
ATOM 2041 C CA . LEU A 1 265 ? 21.970 -4.454 -17.991 1.00 87.75 265 LEU A CA 1
ATOM 2042 C C . LEU A 1 265 ? 21.080 -3.215 -18.123 1.00 87.75 265 LEU A C 1
ATOM 2044 O O . LEU A 1 265 ? 21.515 -2.100 -17.852 1.00 87.75 265 LEU A O 1
ATOM 2048 N N . ALA A 1 266 ? 19.821 -3.410 -18.522 1.00 88.75 266 ALA A N 1
ATOM 2049 C CA . ALA A 1 266 ? 18.851 -2.322 -18.588 1.00 88.75 266 ALA A CA 1
ATOM 2050 C C . ALA A 1 266 ? 18.551 -1.760 -17.190 1.00 88.75 266 ALA A C 1
ATOM 2052 O O . ALA A 1 266 ? 18.451 -0.547 -17.025 1.00 88.75 266 ALA A O 1
ATOM 2053 N N . ALA A 1 267 ? 18.493 -2.627 -16.175 1.00 90.12 267 ALA A N 1
ATOM 2054 C CA . ALA A 1 267 ? 18.267 -2.244 -14.790 1.00 90.12 267 ALA A CA 1
ATOM 2055 C C . ALA A 1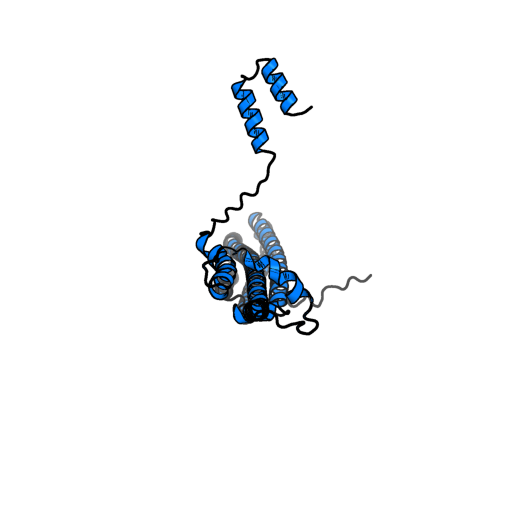 267 ? 19.408 -1.390 -14.220 1.00 90.12 267 ALA A C 1
ATOM 2057 O O . ALA A 1 267 ? 19.150 -0.352 -13.613 1.00 90.12 267 ALA A O 1
ATOM 2058 N N . SER A 1 268 ? 20.664 -1.790 -14.447 1.00 89.75 268 SER A N 1
ATOM 2059 C CA . SER A 1 268 ? 21.830 -1.065 -13.930 1.00 89.75 268 SER A CA 1
ATOM 2060 C C . SER A 1 268 ? 22.014 0.309 -14.576 1.00 89.75 268 SER A C 1
ATOM 2062 O O . SER A 1 268 ? 22.331 1.266 -13.875 1.00 89.75 268 SER A O 1
ATOM 2064 N N . VAL A 1 269 ? 21.772 0.428 -15.887 1.00 87.69 269 VAL A N 1
ATOM 2065 C CA . VAL A 1 269 ? 21.857 1.706 -16.617 1.00 87.69 269 VAL A CA 1
ATOM 2066 C C . VAL A 1 269 ? 20.640 2.593 -16.339 1.00 87.69 269 VAL A C 1
ATOM 2068 O O . VAL A 1 269 ? 20.784 3.804 -16.206 1.00 87.69 269 VAL A O 1
ATOM 2071 N N . GLY A 1 270 ? 19.447 2.000 -16.243 1.00 86.38 270 GLY A N 1
ATOM 2072 C CA . GLY A 1 270 ? 18.182 2.707 -16.030 1.00 86.38 270 GLY A CA 1
ATOM 2073 C C . GLY A 1 270 ? 17.879 3.073 -14.575 1.00 86.38 270 GLY A C 1
ATOM 2074 O O . GLY A 1 270 ? 16.903 3.768 -14.326 1.00 86.38 270 GLY A O 1
ATOM 2075 N N . GLY A 1 271 ? 18.689 2.623 -13.610 1.00 89.56 271 GLY A N 1
ATOM 2076 C CA . GLY A 1 271 ? 18.489 2.927 -12.189 1.00 89.56 271 GLY A CA 1
ATOM 2077 C C . GLY A 1 271 ? 17.358 2.138 -11.518 1.00 89.56 271 GLY A C 1
ATOM 2078 O O . GLY A 1 271 ? 16.926 2.507 -10.427 1.00 89.56 271 GLY A O 1
ATOM 2079 N N . PHE A 1 272 ? 16.899 1.042 -12.128 1.00 91.94 272 PHE A N 1
ATOM 2080 C CA . PHE A 1 272 ? 15.845 0.191 -11.575 1.00 91.94 272 PHE A CA 1
ATOM 2081 C C . PHE A 1 272 ? 16.374 -0.604 -10.383 1.00 91.94 272 PHE A C 1
ATOM 2083 O O . PHE A 1 272 ? 17.106 -1.590 -10.524 1.00 91.94 272 PHE A O 1
ATOM 2090 N N . LYS A 1 273 ? 16.002 -0.169 -9.181 1.00 91.88 273 LYS A N 1
ATOM 2091 C CA . LYS A 1 273 ? 16.368 -0.838 -7.932 1.00 91.88 273 LYS A CA 1
ATOM 2092 C C . LYS A 1 273 ? 15.343 -1.890 -7.557 1.00 91.88 273 LYS A C 1
ATOM 2094 O O . LYS A 1 273 ? 14.158 -1.759 -7.859 1.00 91.88 273 LYS A O 1
ATOM 2099 N N . ARG A 1 274 ? 15.805 -2.918 -6.848 1.00 92.44 274 ARG A N 1
ATOM 2100 C CA . ARG A 1 274 ? 14.941 -3.963 -6.296 1.00 92.44 274 ARG A CA 1
ATOM 2101 C C . ARG A 1 274 ? 13.979 -3.372 -5.270 1.00 92.44 274 ARG A C 1
ATOM 2103 O O . ARG A 1 274 ? 14.374 -2.519 -4.481 1.00 92.44 274 ARG A O 1
ATOM 2110 N N . LYS A 1 275 ? 12.749 -3.875 -5.258 1.00 93.81 275 LYS A N 1
ATOM 2111 C CA . LYS A 1 275 ? 11.744 -3.518 -4.250 1.00 93.81 275 LYS A CA 1
ATOM 2112 C C . LYS A 1 275 ? 11.731 -4.561 -3.130 1.00 93.81 275 LYS A C 1
ATOM 2114 O O . LYS A 1 275 ? 12.089 -5.724 -3.365 1.00 93.81 275 LYS A O 1
ATOM 2119 N N . ALA A 1 276 ? 11.381 -4.132 -1.922 1.00 93.25 276 ALA A N 1
ATOM 2120 C CA . ALA A 1 276 ? 11.265 -4.995 -0.753 1.00 93.25 276 ALA A CA 1
ATOM 2121 C C . ALA A 1 276 ? 9.977 -5.837 -0.810 1.00 93.25 276 ALA A C 1
ATOM 2123 O O . ALA A 1 276 ? 9.017 -5.475 -1.485 1.00 93.25 276 ALA A O 1
ATOM 2124 N N . TYR A 1 277 ? 9.979 -6.973 -0.111 1.00 92.00 277 TYR A N 1
ATOM 2125 C CA . TYR A 1 277 ? 8.806 -7.835 0.052 1.00 92.00 277 TYR A CA 1
ATOM 2126 C C . TYR A 1 277 ? 8.198 -7.604 1.427 1.00 92.00 277 TYR A C 1
ATOM 2128 O O . TYR A 1 277 ? 8.944 -7.396 2.384 1.00 92.00 277 TYR A O 1
ATOM 2136 N N . PHE A 1 278 ? 6.880 -7.739 1.530 1.00 90.81 278 PHE A N 1
ATOM 2137 C CA . PHE A 1 278 ? 6.253 -8.005 2.816 1.00 90.81 278 PHE A CA 1
ATOM 2138 C C . PHE A 1 278 ? 6.705 -9.376 3.327 1.00 90.81 278 PHE A C 1
ATOM 2140 O O . PHE A 1 278 ? 6.715 -10.349 2.563 1.00 90.81 278 PHE A O 1
ATOM 2147 N N . GLU A 1 279 ? 7.074 -9.461 4.599 1.00 82.06 279 GLU A N 1
ATOM 2148 C CA . GLU A 1 279 ? 7.424 -10.726 5.233 1.00 82.06 279 GLU A CA 1
ATOM 2149 C C . GLU A 1 279 ? 6.145 -11.517 5.539 1.00 82.06 279 GLU A C 1
ATOM 2151 O O . GLU A 1 279 ? 5.065 -10.959 5.765 1.00 82.06 279 GLU A O 1
ATOM 2156 N N . ALA A 1 280 ? 6.240 -12.845 5.470 1.00 68.94 280 ALA A N 1
ATOM 2157 C CA . ALA A 1 280 ? 5.124 -13.689 5.864 1.00 68.94 280 ALA A CA 1
ATOM 2158 C C . ALA A 1 280 ? 4.912 -13.546 7.378 1.00 68.94 280 ALA A C 1
ATOM 2160 O O . ALA A 1 280 ? 5.882 -13.442 8.125 1.00 68.94 280 ALA A O 1
ATOM 2161 N N . ASP A 1 281 ? 3.657 -13.503 7.827 1.00 60.28 281 ASP A N 1
ATOM 2162 C CA . ASP A 1 281 ? 3.371 -13.393 9.257 1.00 60.28 281 ASP A CA 1
ATOM 2163 C C . ASP A 1 281 ? 3.953 -14.613 10.004 1.00 60.28 281 ASP A C 1
ATOM 2165 O O . ASP A 1 281 ? 3.827 -15.749 9.531 1.00 60.28 281 ASP A O 1
ATOM 2169 N N . ASP A 1 282 ? 4.558 -14.384 11.177 1.00 48.75 282 ASP A N 1
ATOM 2170 C CA . ASP A 1 282 ? 5.062 -15.431 12.077 1.00 48.75 282 ASP A CA 1
ATOM 2171 C C . ASP A 1 282 ? 3.927 -16.423 12.401 1.00 48.75 282 ASP A C 1
ATOM 2173 O O . ASP A 1 282 ? 3.054 -16.160 13.228 1.00 48.75 282 ASP A O 1
ATOM 2177 N N . GLY A 1 283 ? 3.881 -17.549 11.686 1.00 48.28 283 GLY A N 1
ATOM 2178 C CA . GLY A 1 283 ? 2.787 -18.524 11.770 1.00 48.28 283 GLY A CA 1
ATOM 2179 C C . GLY A 1 283 ? 2.437 -19.220 10.454 1.00 48.28 283 GLY A C 1
ATOM 2180 O O . GLY A 1 283 ? 1.907 -20.331 10.484 1.00 48.28 283 GLY A O 1
ATOM 2181 N N . SER A 1 284 ? 2.799 -18.652 9.297 1.00 46.16 284 SER A N 1
ATOM 2182 C CA . SER A 1 284 ? 2.627 -19.328 7.997 1.00 46.16 284 SER A CA 1
ATOM 2183 C C . SER A 1 284 ? 3.551 -20.537 7.804 1.00 46.16 284 SER A C 1
ATOM 2185 O O . SER A 1 284 ? 3.297 -21.377 6.944 1.00 46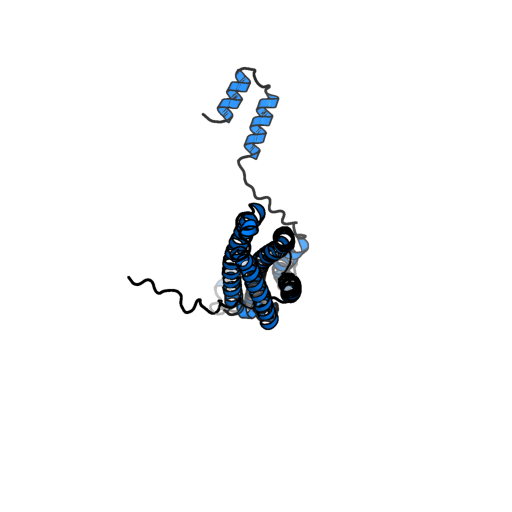.16 284 SER A O 1
ATOM 2187 N N . GLU A 1 285 ? 4.598 -20.667 8.623 1.00 48.47 285 GLU A N 1
ATOM 2188 C CA . GLU A 1 285 ? 5.458 -21.860 8.677 1.00 48.47 285 GLU A CA 1
ATOM 2189 C C . GLU A 1 285 ? 4.719 -23.094 9.227 1.00 48.47 285 GLU A C 1
ATOM 2191 O O . GLU A 1 285 ? 5.116 -24.225 8.954 1.00 48.47 285 GLU A O 1
ATOM 2196 N N . ASN A 1 286 ? 3.595 -22.882 9.925 1.00 44.06 286 ASN A N 1
ATOM 2197 C CA . ASN A 1 286 ? 2.713 -23.930 10.439 1.00 44.06 286 ASN A CA 1
ATOM 2198 C C . ASN A 1 286 ? 1.450 -24.118 9.583 1.00 44.06 286 ASN A C 1
ATOM 2200 O O . ASN A 1 286 ? 0.453 -24.647 10.079 1.00 44.06 286 ASN A O 1
ATOM 2204 N N . ALA A 1 287 ? 1.458 -23.700 8.310 1.00 43.00 287 ALA A N 1
ATOM 2205 C CA . ALA A 1 287 ? 0.385 -24.047 7.385 1.00 43.00 287 ALA A CA 1
ATOM 2206 C C . ALA A 1 287 ? 0.244 -25.578 7.352 1.00 43.00 287 ALA A C 1
ATOM 2208 O O . ALA A 1 287 ? 1.134 -26.293 6.886 1.00 43.00 287 ALA A O 1
ATOM 2209 N N . VAL A 1 288 ? -0.860 -26.065 7.928 1.00 50.69 288 VAL A N 1
ATOM 2210 C CA . VAL A 1 288 ? -1.200 -27.481 8.070 1.00 50.69 288 VAL A CA 1
ATOM 2211 C C . VAL A 1 288 ? -0.969 -28.168 6.731 1.00 50.69 288 VAL A C 1
ATOM 2213 O O . VAL A 1 288 ? -1.669 -27.894 5.756 1.00 50.69 288 VAL A O 1
ATOM 2216 N N . LYS A 1 289 ? 0.032 -29.056 6.678 1.00 41.34 289 LYS A N 1
ATOM 2217 C CA . LYS A 1 289 ? 0.202 -29.973 5.551 1.00 41.34 289 LYS A CA 1
ATOM 2218 C C . LYS A 1 289 ? -1.118 -30.732 5.413 1.00 41.34 289 LYS A C 1
ATOM 2220 O O . LYS A 1 289 ? -1.498 -31.386 6.388 1.00 41.34 289 LYS A O 1
ATOM 2225 N N . PRO A 1 290 ? -1.825 -30.660 4.272 1.00 49.31 290 PRO A N 1
ATOM 2226 C CA . PRO A 1 290 ? -2.979 -31.514 4.072 1.00 49.31 290 PRO A CA 1
ATOM 2227 C C . PRO A 1 290 ? -2.475 -32.955 4.139 1.00 49.31 290 PRO A C 1
ATOM 2229 O O . PRO A 1 290 ? -1.677 -33.388 3.307 1.00 49.31 290 PRO A O 1
ATOM 2232 N N . ALA A 1 291 ? -2.871 -33.657 5.198 1.00 44.38 291 ALA A N 1
ATOM 2233 C CA . ALA A 1 291 ? -2.716 -35.094 5.276 1.00 44.38 291 ALA A CA 1
ATOM 2234 C C . ALA A 1 291 ? -3.661 -35.679 4.221 1.00 44.38 291 ALA A C 1
ATOM 2236 O O . ALA A 1 291 ? -4.880 -35.605 4.378 1.00 44.38 291 ALA A O 1
ATOM 2237 N N . PHE A 1 292 ? -3.084 -36.158 3.122 1.00 46.06 292 PHE A N 1
ATOM 2238 C CA . PHE A 1 292 ? -3.740 -37.099 2.223 1.00 46.06 292 PHE A CA 1
ATOM 2239 C C . PHE A 1 292 ? -3.494 -38.515 2.737 1.00 46.06 292 PHE A C 1
ATOM 2241 O O . PHE A 1 292 ? -2.353 -38.774 3.190 1.00 46.06 292 PHE A O 1
#